Protein AF-0000000067830612 (afdb_homodimer)

Foldseek 3Di:
DDDDPPPDDPPPPPPPPPPPPDPPPPQFKKWFADADQPGWWFFFADPDPPGDGPDTAGNGHIRWGFPPDDDVQWTWTDDDPDTHITRVVGMDTDPPPPPPPPPPPPPPP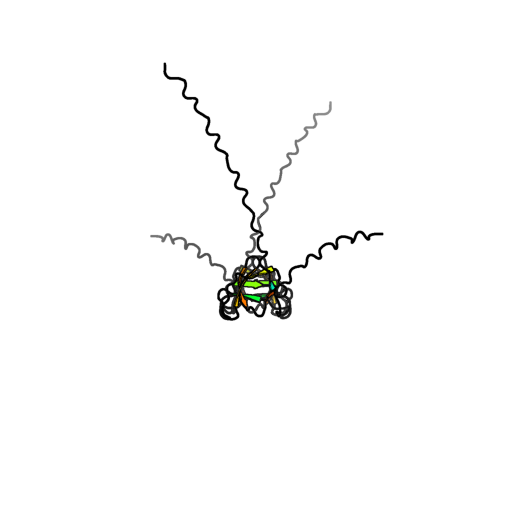D/DDDDPPPDPPPPPPDPPPPPPDPPPPQFKKWFADADQPGWWFFFADPDPPGDGPDTAGNGHIRWGFPPDDDVQWTWTDDDPDTHITRVVGMDTDPPPPPPPPPPPPPPPD

Sequence (220 aa):
MPGPTTTRPLLAASALLVAAAAPSHAQSSMRVVGVASNDVLNVREYPSPGARIVGIIPPDGRGVVPNRERVGNWIFVSHRRVEGWVDRRYVAPEAPAIRRGRSLPDDMTEMPGPTTTRPLLAASALLVAAAAPSHAQSSMRVVGVASNDVLNVREYPSPGARIVGIIPPDGRGVVPNRERVGNWIFVSHRRVEGWVDRRYVAPEAPAIRRGRSLPDDMTE

Solvent-accessible surface area (backbone atoms only — not comparable to full-atom values): 13636 Å² total; per-residue (Å²): 132,87,74,83,80,78,80,74,82,81,77,79,78,80,79,81,81,80,80,77,79,70,78,73,72,73,72,70,29,19,24,39,38,95,46,52,77,47,40,62,44,59,23,13,74,41,79,47,88,72,29,39,57,72,42,73,37,54,28,78,31,64,63,33,33,67,71,82,47,70,50,91,65,19,31,31,33,38,43,91,92,37,71,29,21,28,59,44,87,35,48,43,81,44,74,72,77,69,70,72,64,74,71,66,74,73,79,68,86,119,131,89,73,84,80,78,79,74,80,81,77,78,77,79,79,81,80,79,80,76,79,70,76,73,71,73,72,71,31,19,23,39,39,96,45,52,76,47,40,62,45,58,22,13,74,41,80,47,90,72,30,40,58,72,42,71,38,55,27,78,31,64,63,33,33,68,72,82,46,70,50,90,64,20,31,31,33,38,42,91,92,36,70,30,21,28,60,44,87,34,48,41,80,44,74,72,76,67,70,72,64,73,71,67,75,73,79,65,85,120

Secondary structure (DSSP, 8-state):
-----------------------------EEE-S--TT--EEEESSSSTTSPEEEEE-TT---BEEEEEEETTEEEEEETTEEEEEEGGGEEE-----------------/-----------------------------EEE-S--TT--EEEESSSSTTSPEEEEE-TT---BEEEEEEETTEEEEEETTEEEEEEGGGEEE-----------------

Organism: Methylorubrum extorquens (strain ATCC 14718 / DSM 1338 / JCM 2805 / NCIMB 9133 / AM1) (NCBI:txid272630)

Structure (mmCIF, N/CA/C/O backbone):
data_AF-0000000067830612-model_v1
#
loop_
_entity.id
_entity.type
_entity.pdbx_description
1 polymer 'SH3b domain-containing protein'
#
loop_
_atom_site.group_PDB
_atom_site.id
_atom_site.type_symbol
_atom_site.label_atom_id
_atom_site.label_alt_id
_atom_site.label_comp_id
_atom_site.label_asym_id
_atom_site.label_entity_id
_atom_site.label_seq_id
_atom_site.pdbx_PDB_ins_code
_atom_site.Cartn_x
_atom_site.Cartn_y
_atom_site.Cartn_z
_atom_site.occupancy
_atom_site.B_iso_or_equiv
_atom_site.auth_seq_id
_atom_site.auth_comp_id
_atom_site.auth_asym_id
_atom_site.auth_atom_id
_atom_site.pdbx_PDB_model_num
ATOM 1 N N . MET A 1 1 ? 73.75 -50.438 -19.953 1 44.91 1 MET A N 1
ATOM 2 C CA . MET A 1 1 ? 73.438 -49 -19.891 1 44.91 1 MET A CA 1
ATOM 3 C C . MET A 1 1 ? 72 -48.719 -20.141 1 44.91 1 MET A C 1
ATOM 5 O O . MET A 1 1 ? 71.438 -49.156 -21.172 1 44.91 1 MET A O 1
ATOM 9 N N . PRO A 1 2 ? 71.062 -48.719 -19.047 1 59.16 2 PRO A N 1
ATOM 10 C CA . PRO A 1 2 ? 69.625 -48.594 -19.172 1 59.16 2 PRO A CA 1
ATOM 11 C C . PRO A 1 2 ? 69.188 -47.375 -19.969 1 59.16 2 PRO A C 1
ATOM 13 O O . PRO A 1 2 ? 69.938 -46.375 -19.984 1 59.16 2 PRO A O 1
ATOM 16 N N . GLY A 1 3 ? 68.438 -47.531 -21.141 1 51.78 3 GLY A N 1
ATOM 17 C CA . GLY A 1 3 ? 68 -46.531 -22.078 1 51.78 3 GLY A CA 1
ATOM 18 C C . GLY A 1 3 ? 67.062 -45.5 -21.453 1 51.78 3 GLY A C 1
ATOM 19 O O . GLY A 1 3 ? 66.625 -45.688 -20.328 1 51.78 3 GLY A O 1
ATOM 20 N N . PRO A 1 4 ? 67.125 -44.188 -21.969 1 60.31 4 PRO A N 1
ATOM 21 C CA . PRO A 1 4 ? 66.438 -43.031 -21.391 1 60.31 4 PRO A CA 1
ATOM 22 C C . PRO A 1 4 ? 64.938 -43.156 -21.375 1 60.31 4 PRO A C 1
ATOM 24 O O . PRO A 1 4 ? 64.375 -43.812 -22.25 1 60.31 4 PRO A O 1
ATOM 27 N N . THR A 1 5 ? 64.25 -43.312 -20.141 1 60.78 5 THR A N 1
ATOM 28 C CA . THR A 1 5 ? 62.844 -43.312 -19.938 1 60.78 5 THR A CA 1
ATOM 29 C C . THR A 1 5 ? 62.219 -42 -20.469 1 60.78 5 THR A C 1
ATOM 31 O O . THR A 1 5 ? 62.656 -40.906 -20.109 1 60.78 5 THR A O 1
ATOM 34 N N . THR A 1 6 ? 61.781 -41.969 -21.75 1 60.09 6 THR A N 1
ATOM 35 C CA . THR A 1 6 ? 61.125 -40.781 -22.312 1 60.09 6 THR A CA 1
ATOM 36 C C . THR A 1 6 ? 59.844 -40.438 -21.516 1 60.09 6 THR A C 1
ATOM 38 O O . THR A 1 6 ? 58.969 -41.281 -21.344 1 60.09 6 THR A O 1
ATOM 41 N N . THR A 1 7 ? 59.906 -39.531 -20.562 1 63.47 7 THR A N 1
ATOM 42 C CA . THR A 1 7 ? 58.781 -39 -19.844 1 63.47 7 THR A CA 1
ATOM 43 C C . THR A 1 7 ? 57.781 -38.344 -20.812 1 63.47 7 THR A C 1
ATOM 45 O O . THR A 1 7 ? 58.156 -37.469 -21.578 1 63.47 7 THR A O 1
ATOM 48 N N . ARG A 1 8 ? 56.812 -39.125 -21.344 1 62.59 8 ARG A N 1
ATOM 49 C CA . ARG A 1 8 ? 55.75 -38.5 -22.125 1 62.59 8 ARG A CA 1
ATOM 50 C C . ARG A 1 8 ? 55.062 -37.406 -21.344 1 62.59 8 ARG A C 1
ATOM 52 O O . ARG A 1 8 ? 54.625 -37.625 -20.203 1 62.59 8 ARG A O 1
ATOM 59 N N . PRO A 1 9 ? 55.156 -36.125 -21.75 1 62.53 9 PRO A N 1
ATOM 60 C CA . PRO A 1 9 ? 54.406 -35.062 -21.062 1 62.53 9 PRO A CA 1
ATOM 61 C C . PRO A 1 9 ? 52.906 -35.281 -21.125 1 62.53 9 PRO A C 1
ATOM 63 O O . PRO A 1 9 ? 52.375 -35.75 -22.141 1 62.53 9 PRO A O 1
ATOM 66 N N . LEU A 1 10 ? 52.156 -35.75 -20.047 1 60.69 10 LEU A N 1
ATOM 67 C CA . LEU A 1 10 ? 50.688 -35.844 -19.938 1 60.69 10 LEU A CA 1
ATOM 68 C C . LEU A 1 10 ? 50.062 -34.469 -20.188 1 60.69 10 LEU A C 1
ATOM 70 O O . LEU A 1 10 ? 50.312 -33.531 -19.438 1 60.69 10 LEU A O 1
ATOM 74 N N . LEU A 1 11 ? 49.812 -34.031 -21.438 1 58.59 11 LEU A N 1
ATOM 75 C CA . LEU A 1 11 ? 49.062 -32.844 -21.734 1 58.59 11 LEU A CA 1
ATOM 76 C C . LEU A 1 11 ? 47.656 -32.906 -21.109 1 58.59 11 LEU A C 1
ATOM 78 O O . LEU A 1 11 ? 46.906 -33.812 -21.391 1 58.59 11 LEU A O 1
ATOM 82 N N . ALA A 1 12 ? 47.438 -32.375 -19.922 1 63.25 12 ALA A N 1
ATOM 83 C CA . ALA A 1 12 ? 46.156 -32.25 -19.266 1 63.25 12 ALA A CA 1
ATOM 84 C C . ALA A 1 12 ? 45.188 -31.438 -20.141 1 63.25 12 ALA A C 1
ATOM 86 O O . ALA A 1 12 ? 45.469 -30.297 -20.5 1 63.25 12 ALA A O 1
ATOM 87 N N . ALA A 1 13 ? 44.344 -32.062 -20.969 1 62.19 13 ALA A N 1
ATOM 88 C CA . ALA A 1 13 ? 43.281 -31.422 -21.719 1 62.19 13 ALA A CA 1
ATOM 89 C C . ALA A 1 13 ? 42.312 -30.688 -20.781 1 62.19 13 ALA A C 1
ATOM 91 O O . ALA A 1 13 ? 41.75 -31.297 -19.859 1 62.19 13 ALA A O 1
ATOM 92 N N . SER A 1 14 ? 42.469 -29.438 -20.5 1 63.59 14 SER A N 1
ATOM 93 C CA . SER A 1 14 ? 41.5 -28.609 -19.766 1 63.59 14 SER A CA 1
ATOM 94 C C . SER A 1 14 ? 40.125 -28.625 -20.438 1 63.59 14 SER A C 1
ATOM 96 O O . SER A 1 14 ? 40 -28.203 -21.594 1 63.59 14 SER A O 1
ATOM 98 N N . ALA A 1 15 ? 39.219 -29.547 -20.109 1 61.84 15 ALA A N 1
ATOM 99 C CA . ALA A 1 15 ? 37.844 -29.531 -20.594 1 61.84 15 ALA A CA 1
ATOM 100 C C . ALA A 1 15 ? 37.125 -28.234 -20.203 1 61.84 15 ALA A C 1
ATOM 102 O O . ALA A 1 15 ? 37.062 -27.891 -19.016 1 61.84 15 ALA A O 1
ATOM 103 N N . LEU A 1 16 ? 36.969 -27.141 -21.031 1 62.62 16 LEU A N 1
ATOM 104 C CA . LEU A 1 16 ? 36.156 -25.953 -20.859 1 62.62 16 LEU A CA 1
ATOM 105 C C . LEU A 1 16 ? 34.688 -26.312 -20.656 1 62.62 16 LEU A C 1
ATOM 107 O O . LEU A 1 16 ? 34.062 -26.875 -21.547 1 62.62 16 LEU A O 1
ATOM 111 N N . LEU A 1 17 ? 34.125 -26.594 -19.516 1 62.5 17 LEU A N 1
ATOM 112 C CA . LEU A 1 17 ? 32.719 -26.781 -19.234 1 62.5 17 LEU A CA 1
ATOM 113 C C . LEU A 1 17 ? 31.906 -25.562 -19.656 1 62.5 17 LEU A C 1
ATOM 115 O O . LEU A 1 17 ? 32.031 -24.484 -19.062 1 62.5 17 LEU A O 1
ATOM 119 N N . VAL A 1 18 ? 31.328 -25.406 -20.844 1 60.44 18 VAL A N 1
ATOM 120 C CA . VAL A 1 18 ? 30.359 -24.391 -21.234 1 60.44 18 VAL A CA 1
ATOM 121 C C . VAL A 1 18 ? 29.078 -24.562 -20.422 1 60.44 18 VAL A C 1
ATOM 123 O O . VAL A 1 18 ? 28.406 -25.594 -20.531 1 60.44 18 VAL A O 1
ATOM 126 N N . ALA A 1 19 ? 28.781 -23.781 -19.328 1 60.34 19 ALA A N 1
ATOM 127 C CA . ALA A 1 19 ? 27.531 -23.719 -18.594 1 60.34 19 ALA A CA 1
ATOM 128 C C . ALA A 1 19 ? 26.375 -23.344 -19.516 1 60.34 19 ALA A C 1
ATOM 130 O O . ALA A 1 19 ? 26.344 -22.25 -20.078 1 60.34 19 ALA A O 1
ATOM 131 N N . ALA A 1 20 ? 25.484 -24.203 -19.969 1 61.22 20 ALA A N 1
ATOM 132 C CA . ALA A 1 20 ? 24.219 -23.906 -20.641 1 61.22 20 ALA A CA 1
ATOM 133 C C . ALA A 1 20 ? 23.312 -23.062 -19.75 1 61.22 20 ALA A C 1
ATOM 135 O O . ALA A 1 20 ? 22.984 -23.469 -18.641 1 61.22 20 ALA A O 1
ATOM 136 N N . ALA A 1 21 ? 23.172 -21.812 -19.984 1 59.84 21 ALA A N 1
ATOM 137 C CA . ALA A 1 21 ? 22.125 -20.984 -19.359 1 59.84 21 ALA A CA 1
ATOM 138 C C . ALA A 1 21 ? 20.75 -21.594 -19.625 1 59.84 21 ALA A C 1
ATOM 140 O O . ALA A 1 21 ? 20.328 -21.75 -20.781 1 59.84 21 ALA A O 1
ATOM 141 N N . ALA A 1 22 ? 20.203 -22.391 -18.719 1 60.69 22 ALA A N 1
ATOM 142 C CA . ALA A 1 22 ? 18.812 -22.812 -18.812 1 60.69 22 ALA A CA 1
ATOM 143 C C . ALA A 1 22 ? 17.891 -21.625 -19.094 1 60.69 22 ALA A C 1
ATOM 145 O O . ALA A 1 22 ? 18.109 -20.531 -18.578 1 60.69 22 ALA A O 1
ATOM 146 N N . PRO A 1 23 ? 17.094 -21.688 -20.172 1 58.31 23 PRO A N 1
ATOM 147 C CA . PRO A 1 23 ? 16.141 -20.594 -20.375 1 58.31 23 PRO A CA 1
ATOM 148 C C . PRO A 1 23 ? 15.336 -20.266 -19.109 1 58.31 23 PRO A C 1
ATOM 150 O O . PRO A 1 23 ? 14.852 -21.172 -18.438 1 58.31 23 PRO A O 1
ATOM 153 N N . SER A 1 24 ? 15.602 -19.188 -18.422 1 56.38 24 SER A N 1
ATOM 154 C CA . SER A 1 24 ? 14.695 -18.734 -17.375 1 56.38 24 SER A CA 1
ATOM 155 C C . SER A 1 24 ? 13.234 -18.938 -17.797 1 56.38 24 SER A C 1
ATOM 157 O O . SER A 1 24 ? 12.797 -18.406 -18.812 1 56.38 24 SER A O 1
ATOM 159 N N . HIS A 1 25 ? 12.719 -20.141 -17.656 1 56.62 25 HIS A N 1
ATOM 160 C CA . HIS A 1 25 ? 11.266 -20.188 -17.828 1 56.62 25 HIS A CA 1
ATOM 161 C C . HIS A 1 25 ? 10.609 -18.891 -17.375 1 56.62 25 HIS A C 1
ATOM 163 O O . HIS A 1 25 ? 10.789 -18.469 -16.234 1 56.62 25 HIS A O 1
ATOM 169 N N . ALA A 1 26 ? 10.352 -18.016 -18.266 1 59.66 26 ALA A N 1
ATOM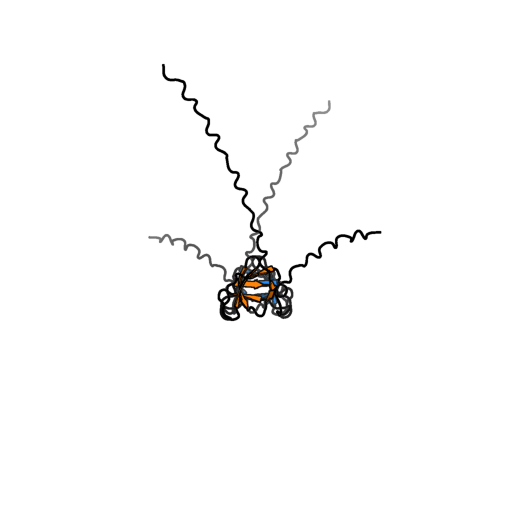 170 C CA . ALA A 1 26 ? 9.578 -16.812 -17.984 1 59.66 26 ALA A CA 1
ATOM 171 C C . ALA A 1 26 ? 8.344 -17.125 -17.156 1 59.66 26 ALA A C 1
ATOM 173 O O . ALA A 1 26 ? 7.438 -17.828 -17.609 1 59.66 26 ALA A O 1
ATOM 174 N N . GLN A 1 27 ? 8.547 -17.391 -15.898 1 68.38 27 GLN A N 1
ATOM 175 C CA . GLN A 1 27 ? 7.383 -17.594 -15.047 1 68.38 27 GLN A CA 1
ATOM 176 C C . GLN A 1 27 ? 6.238 -16.672 -15.445 1 68.38 27 GLN A C 1
ATOM 178 O O . GLN A 1 27 ? 6.453 -15.484 -15.711 1 68.38 27 GLN A O 1
ATOM 183 N N . SER A 1 28 ? 5.176 -17.25 -15.938 1 82.31 28 SER A N 1
ATOM 184 C CA . SER A 1 28 ? 4 -16.547 -16.438 1 82.31 28 SER A CA 1
ATOM 185 C C . SER A 1 28 ? 3.518 -15.508 -15.422 1 82.31 28 SER A C 1
ATOM 187 O O . SER A 1 28 ? 3.176 -15.852 -14.289 1 82.31 28 SER A O 1
ATOM 189 N N . SER A 1 29 ? 3.701 -14.312 -15.641 1 93.25 29 SER A N 1
ATOM 190 C CA . SER A 1 29 ? 3.248 -13.219 -14.789 1 93.25 29 SER A CA 1
ATOM 191 C C . SER A 1 29 ? 1.73 -13.07 -14.844 1 93.25 29 SER A C 1
ATOM 193 O O . SER A 1 29 ? 1.076 -13.633 -15.719 1 93.25 29 SER A O 1
ATOM 195 N N . MET A 1 30 ? 1.192 -12.602 -13.742 1 96.81 30 MET A N 1
ATOM 196 C CA . MET A 1 30 ? -0.242 -12.359 -13.617 1 96.81 30 MET A CA 1
ATOM 197 C C . MET A 1 30 ? -0.538 -10.859 -13.555 1 96.81 30 MET A C 1
ATOM 199 O O . MET A 1 30 ? 0.377 -10.047 -13.414 1 96.81 30 MET A O 1
ATOM 203 N N . ARG A 1 31 ? -1.819 -10.547 -13.789 1 97.94 31 ARG A N 1
ATOM 204 C CA . ARG A 1 31 ? -2.301 -9.18 -13.617 1 97.94 31 ARG A CA 1
ATOM 205 C C . ARG A 1 31 ? -3.471 -9.133 -12.641 1 97.94 31 ARG A C 1
ATOM 207 O O . ARG A 1 31 ? -4.168 -10.125 -12.453 1 97.94 31 ARG A O 1
ATOM 214 N N . VAL A 1 32 ? -3.58 -7.992 -12.047 1 98.69 32 VAL A N 1
ATOM 215 C CA . VAL A 1 32 ? -4.719 -7.781 -11.156 1 98.69 32 VAL A CA 1
ATOM 216 C C . VAL A 1 32 ? -5.988 -7.594 -11.977 1 98.69 32 VAL A C 1
ATOM 218 O O . VAL A 1 32 ? -5.984 -6.891 -12.992 1 98.69 32 VAL A O 1
ATOM 221 N N . VAL A 1 33 ? -7.074 -8.164 -11.531 1 98.62 33 VAL A N 1
ATOM 222 C CA . VAL A 1 33 ? -8.375 -8.047 -12.18 1 98.62 33 VAL A CA 1
ATOM 223 C C . VAL A 1 33 ? -9.469 -7.934 -11.117 1 98.62 33 VAL A C 1
ATOM 225 O O . VAL A 1 33 ? -9.281 -8.352 -9.977 1 98.62 33 VAL A O 1
ATOM 228 N N . GLY A 1 34 ? -10.609 -7.277 -11.508 1 98.62 34 GLY A N 1
ATOM 229 C CA . GLY A 1 34 ? -11.789 -7.289 -10.656 1 98.62 34 GLY A CA 1
ATOM 230 C C . GLY A 1 34 ? -11.664 -6.375 -9.445 1 98.62 34 GLY A C 1
ATOM 231 O O . GLY A 1 34 ? -12.414 -6.512 -8.477 1 98.62 34 GLY A O 1
ATOM 232 N N . VAL A 1 35 ? -10.695 -5.57 -9.359 1 98.75 35 VAL A N 1
ATOM 233 C CA . VAL A 1 35 ? -10.516 -4.586 -8.297 1 98.75 35 VAL A CA 1
ATOM 234 C C . VAL A 1 35 ? -10.945 -3.205 -8.789 1 98.75 35 VAL A C 1
ATOM 236 O O . VAL A 1 35 ? -10.555 -2.785 -9.883 1 98.75 35 VAL A O 1
ATOM 239 N N . ALA A 1 36 ? -11.727 -2.521 -8 1 98.44 36 ALA A N 1
ATOM 240 C CA . ALA A 1 36 ? -12.234 -1.207 -8.391 1 98.44 36 ALA A CA 1
ATOM 241 C C . ALA A 1 36 ? -11.094 -0.197 -8.516 1 98.44 36 ALA A C 1
ATOM 243 O O . ALA A 1 36 ? -10.055 -0.341 -7.867 1 98.44 36 ALA A O 1
ATOM 244 N N . SER A 1 37 ? -11.328 0.853 -9.289 1 97.69 37 SER A N 1
ATOM 245 C CA . SER A 1 37 ? -10.305 1.85 -9.57 1 97.69 37 SER A CA 1
ATOM 246 C C . SER A 1 37 ? -9.906 2.607 -8.312 1 97.69 37 SER A C 1
ATOM 248 O O . SER A 1 37 ? -8.812 3.172 -8.234 1 97.69 37 SER A O 1
ATOM 250 N N . ASN A 1 38 ? -10.789 2.65 -7.348 1 98 38 ASN A N 1
ATOM 251 C CA . ASN A 1 38 ? -10.5 3.344 -6.098 1 98 38 ASN A CA 1
ATOM 252 C C . ASN A 1 38 ? -10.188 2.359 -4.973 1 98 38 ASN A C 1
ATOM 254 O O . ASN A 1 38 ? -10.398 2.666 -3.797 1 98 38 ASN A O 1
ATOM 258 N N . ASP A 1 39 ? -9.719 1.217 -5.387 1 98.38 39 ASP A N 1
ATOM 259 C CA . ASP A 1 39 ? -9.32 0.178 -4.438 1 98.38 39 ASP A CA 1
ATOM 260 C C . ASP A 1 39 ? -7.953 -0.398 -4.797 1 98.38 39 ASP A C 1
ATOM 262 O O . ASP A 1 39 ? -7.273 0.107 -5.695 1 98.38 39 ASP A O 1
ATOM 266 N N . VAL A 1 40 ? -7.473 -1.312 -3.971 1 98.75 40 VAL A N 1
ATOM 267 C CA . VAL A 1 40 ? -6.191 -1.985 -4.18 1 98.75 40 VAL A CA 1
ATOM 268 C C . VAL A 1 40 ? -6.324 -3.467 -3.832 1 98.75 40 VAL A C 1
ATOM 270 O O . VAL A 1 40 ? -7.25 -3.863 -3.121 1 98.75 40 VAL A O 1
ATOM 273 N N . LEU A 1 41 ? -5.465 -4.246 -4.383 1 98.88 41 LEU A N 1
ATOM 274 C CA . LEU A 1 41 ? -5.34 -5.633 -3.953 1 98.88 41 LEU A CA 1
ATOM 275 C C . LEU A 1 41 ? -4.375 -5.754 -2.777 1 98.88 41 LEU A C 1
ATOM 277 O O . LEU A 1 41 ? -3.201 -5.398 -2.891 1 98.88 41 LEU A O 1
ATOM 281 N N . ASN A 1 42 ? -4.91 -6.211 -1.649 1 98.81 42 ASN A N 1
ATOM 282 C CA . ASN A 1 42 ? -4.098 -6.363 -0.447 1 98.81 42 ASN A CA 1
ATOM 283 C C . ASN A 1 42 ? -3.182 -7.582 -0.54 1 98.81 42 ASN A C 1
ATOM 285 O O . ASN A 1 42 ? -3.611 -8.656 -0.963 1 98.81 42 ASN A O 1
ATOM 289 N N . VAL A 1 43 ? -1.938 -7.363 -0.217 1 98.81 43 VAL A N 1
ATOM 290 C CA . VAL A 1 43 ? -0.987 -8.445 0.008 1 98.81 43 VAL A CA 1
ATOM 291 C C . VAL A 1 43 ? -0.867 -8.727 1.504 1 98.81 43 VAL A C 1
ATOM 293 O O . VAL A 1 43 ? -0.563 -7.824 2.287 1 98.81 43 VAL A O 1
ATOM 296 N N . ARG A 1 44 ? -1.122 -10.016 1.888 1 98.81 44 ARG A N 1
ATOM 297 C CA . ARG A 1 44 ? -1.237 -10.328 3.311 1 98.81 44 ARG A CA 1
ATOM 298 C C . ARG A 1 44 ? -0.118 -11.258 3.762 1 98.81 44 ARG A C 1
ATOM 300 O O . ARG A 1 44 ? 0.425 -12.016 2.957 1 98.81 44 ARG A O 1
ATOM 307 N N . GLU A 1 45 ? 0.111 -11.148 5.012 1 98.69 45 GLU A N 1
ATOM 308 C CA . GLU A 1 45 ? 1.181 -11.922 5.633 1 98.69 45 GLU A CA 1
ATOM 309 C C . GLU A 1 45 ? 0.852 -13.414 5.637 1 98.69 45 GLU A C 1
ATOM 311 O O . GLU A 1 45 ? 1.744 -14.25 5.492 1 98.69 45 GLU A O 1
ATOM 316 N N . TYR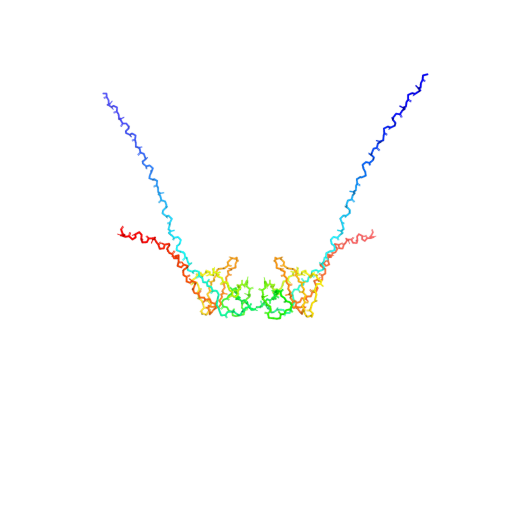 A 1 46 ? -0.42 -13.781 5.844 1 98.62 46 TYR A N 1
ATOM 317 C CA . TYR A 1 46 ? -0.948 -15.141 5.875 1 98.62 46 TYR A CA 1
ATOM 318 C C . TYR A 1 46 ? -2.188 -15.266 4.996 1 98.62 46 TYR A C 1
ATOM 320 O O . TYR A 1 46 ? -2.836 -14.266 4.684 1 98.62 46 TYR A O 1
ATOM 328 N N . PRO A 1 47 ? -2.459 -16.453 4.578 1 98.56 47 PRO A N 1
ATOM 329 C CA . PRO A 1 47 ? -3.627 -16.672 3.721 1 98.56 47 PRO A CA 1
ATOM 330 C C . PRO A 1 47 ? -4.945 -16.578 4.488 1 98.56 47 PRO A C 1
ATOM 332 O O . PRO A 1 47 ? -5.645 -17.594 4.629 1 98.56 47 PRO A O 1
ATOM 335 N N . SER A 1 48 ? -5.262 -15.375 5.012 1 98.5 48 SER A N 1
ATOM 336 C CA . SER A 1 48 ? -6.461 -15.117 5.801 1 98.5 48 SER A CA 1
ATOM 337 C C . SER A 1 48 ? -6.914 -13.664 5.656 1 98.5 48 SER A C 1
ATOM 339 O O . SER A 1 48 ? -6.086 -12.75 5.617 1 98.5 48 SER A O 1
ATOM 341 N N . PRO A 1 49 ? -8.273 -13.484 5.676 1 97.56 49 PRO A N 1
ATOM 342 C CA . PRO A 1 49 ? -8.758 -12.109 5.574 1 97.56 49 PRO A CA 1
ATOM 343 C C . PRO A 1 49 ? -8.391 -11.258 6.789 1 97.56 49 PRO A C 1
ATOM 345 O O . PRO A 1 49 ? -8.398 -10.031 6.715 1 97.56 49 PRO A O 1
ATOM 348 N N . GLY A 1 50 ? -8.039 -11.844 7.836 1 98 50 GLY A N 1
ATOM 349 C CA . GLY A 1 50 ? -7.707 -11.148 9.07 1 98 50 GLY A CA 1
ATOM 350 C C . GLY A 1 50 ? -6.219 -10.898 9.227 1 98 50 GLY A C 1
ATOM 351 O O . GLY A 1 50 ? -5.797 -10.227 10.172 1 98 50 GLY A O 1
ATOM 352 N N . ALA A 1 51 ? -5.395 -11.406 8.344 1 98.69 51 ALA A N 1
ATOM 353 C CA . ALA A 1 51 ? -3.947 -11.242 8.422 1 98.69 51 ALA A CA 1
ATOM 354 C C . ALA A 1 51 ? -3.541 -9.797 8.148 1 98.69 51 ALA A C 1
ATOM 356 O O . ALA A 1 51 ? -4.254 -9.07 7.461 1 98.69 51 ALA A O 1
ATOM 357 N N . ARG A 1 52 ? -2.418 -9.414 8.656 1 98.31 52 ARG A N 1
ATOM 358 C CA . ARG A 1 52 ? -1.858 -8.086 8.422 1 98.31 52 ARG A CA 1
ATOM 359 C C . ARG A 1 52 ? -1.582 -7.859 6.938 1 98.31 52 ARG A C 1
ATOM 361 O O . ARG A 1 52 ? -1.076 -8.75 6.254 1 98.31 52 ARG A O 1
ATOM 368 N N . ILE A 1 53 ? -1.897 -6.707 6.508 1 98.62 53 ILE A N 1
ATOM 369 C CA . ILE A 1 53 ? -1.55 -6.293 5.152 1 98.62 53 ILE A CA 1
ATOM 370 C C . ILE A 1 53 ? -0.086 -5.863 5.105 1 98.62 53 ILE A C 1
ATOM 372 O O . ILE A 1 53 ? 0.326 -4.953 5.828 1 98.62 53 ILE A O 1
ATOM 376 N N . VAL A 1 54 ? 0.674 -6.504 4.25 1 97.81 54 VAL A N 1
ATOM 377 C CA . VAL A 1 54 ? 2.109 -6.238 4.211 1 97.81 54 VAL A CA 1
ATOM 378 C C . VAL A 1 54 ? 2.451 -5.441 2.953 1 97.81 54 VAL A C 1
ATOM 380 O O . VAL A 1 54 ? 3.6 -5.035 2.764 1 97.81 54 VAL A O 1
ATOM 383 N N . GLY A 1 55 ? 1.505 -5.125 2.082 1 97.44 55 GLY A N 1
ATOM 384 C CA . GLY A 1 55 ? 1.649 -4.359 0.852 1 97.44 55 GLY A CA 1
ATOM 385 C C . GLY A 1 55 ? 0.368 -4.285 0.043 1 97.44 55 GLY A C 1
ATOM 386 O O . GLY A 1 55 ? -0.656 -4.844 0.438 1 97.44 55 GLY A O 1
ATOM 387 N N . ILE A 1 56 ? 0.458 -3.543 -1.008 1 98.5 56 ILE A N 1
ATOM 388 C CA . ILE A 1 56 ? -0.69 -3.434 -1.901 1 98.5 56 ILE A CA 1
ATOM 389 C C . ILE A 1 56 ? -0.223 -3.518 -3.354 1 98.5 56 ILE A C 1
ATOM 391 O O . ILE A 1 56 ? 0.945 -3.26 -3.652 1 98.5 56 ILE A O 1
ATOM 395 N N . ILE A 1 57 ? -1.136 -3.941 -4.18 1 98.62 57 ILE A N 1
ATOM 396 C CA . ILE A 1 57 ? -0.977 -3.877 -5.629 1 98.62 57 ILE A CA 1
ATOM 397 C C . ILE A 1 57 ? -2.098 -3.035 -6.234 1 98.62 57 ILE A C 1
ATOM 399 O O . ILE A 1 57 ? -3.271 -3.219 -5.898 1 98.62 57 ILE A O 1
ATOM 403 N N . PRO A 1 58 ? -1.72 -2.096 -7.062 1 98.25 58 PRO A N 1
ATOM 404 C CA . PRO A 1 58 ? -2.764 -1.277 -7.684 1 98.25 58 PRO A CA 1
ATOM 405 C C . PRO A 1 58 ? -3.773 -2.109 -8.469 1 98.25 58 PRO A C 1
ATOM 407 O O . PRO A 1 58 ? -3.467 -3.229 -8.891 1 98.25 58 PRO A O 1
ATOM 410 N N . PRO A 1 59 ? -4.992 -1.557 -8.648 1 98.62 59 PRO A N 1
ATOM 411 C CA . PRO A 1 59 ? -6.051 -2.328 -9.305 1 98.62 59 PRO A CA 1
ATOM 412 C C . PRO A 1 59 ? -5.707 -2.711 -10.742 1 98.62 59 PRO A C 1
ATOM 414 O O . PRO A 1 59 ? -6.297 -3.643 -11.297 1 98.62 59 PRO A O 1
ATOM 417 N N . ASP A 1 60 ? -4.75 -2.039 -11.352 1 97.44 60 ASP A N 1
ATOM 418 C CA . ASP A 1 60 ? -4.32 -2.332 -12.719 1 97.44 60 ASP A CA 1
ATOM 419 C C . ASP A 1 60 ? -2.914 -2.924 -12.742 1 97.44 60 ASP A C 1
ATOM 421 O O . ASP A 1 60 ? -2.219 -2.85 -13.758 1 97.44 60 ASP A O 1
ATOM 425 N N . GLY A 1 61 ? -2.576 -3.434 -11.656 1 97.62 61 GLY A N 1
ATOM 426 C CA . GLY A 1 61 ? -1.229 -3.961 -11.516 1 97.62 61 GLY A CA 1
ATOM 427 C C . GLY A 1 61 ? -0.936 -5.117 -12.445 1 97.62 61 GLY A C 1
ATOM 428 O O . GLY A 1 61 ? -1.806 -5.953 -12.703 1 97.62 61 GLY A O 1
ATOM 429 N N . ARG A 1 62 ? 0.272 -5.164 -12.945 1 96.88 62 ARG A N 1
ATOM 430 C CA . ARG A 1 62 ? 0.793 -6.23 -13.797 1 96.88 62 ARG A CA 1
ATOM 431 C C . ARG A 1 62 ? 2.098 -6.789 -13.242 1 96.88 62 ARG A C 1
ATOM 433 O O . ARG A 1 62 ? 2.623 -6.277 -12.25 1 96.88 62 ARG A O 1
ATOM 440 N N . GLY A 1 63 ? 2.541 -7.867 -13.797 1 95.94 63 GLY A N 1
ATOM 441 C CA . GLY A 1 63 ? 3.814 -8.43 -13.383 1 95.94 63 GLY A CA 1
ATOM 442 C C . GLY A 1 63 ? 3.752 -9.109 -12.023 1 95.94 63 GLY A C 1
ATOM 443 O O . GLY A 1 63 ? 4.758 -9.188 -11.32 1 95.94 63 GLY A O 1
ATOM 444 N N . VAL A 1 64 ? 2.574 -9.516 -11.656 1 97.5 64 VAL A N 1
ATOM 445 C CA . VAL A 1 64 ? 2.412 -10.289 -10.43 1 97.5 64 VAL A CA 1
ATOM 446 C C . VAL A 1 64 ? 2.902 -11.719 -10.648 1 97.5 64 VAL A C 1
ATOM 448 O O . VAL A 1 64 ? 2.373 -12.438 -11.492 1 97.5 64 VAL A O 1
ATO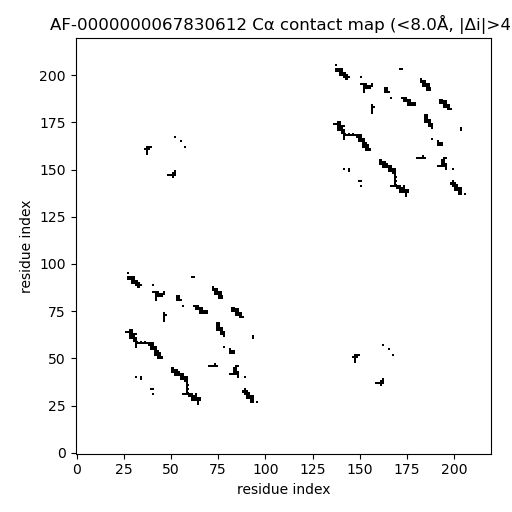M 451 N N . VAL A 1 65 ? 3.955 -12.125 -9.859 1 96.38 65 VAL A N 1
ATOM 452 C CA . VAL A 1 65 ? 4.582 -13.422 -10.086 1 96.38 65 VAL A CA 1
ATOM 453 C C . VAL A 1 65 ? 4.148 -14.406 -9 1 96.38 65 VAL A C 1
ATOM 455 O O . VAL A 1 65 ? 4.484 -14.234 -7.824 1 96.38 65 VAL A O 1
ATOM 458 N N . PRO A 1 66 ? 3.43 -15.461 -9.352 1 96 66 PRO A N 1
ATOM 459 C CA . PRO A 1 66 ? 3.059 -16.469 -8.359 1 96 66 PRO A CA 1
ATOM 460 C C . PRO A 1 66 ? 4.223 -17.375 -7.973 1 96 66 PRO A C 1
ATOM 462 O O . PRO A 1 66 ? 5.043 -17.734 -8.828 1 96 66 PRO A O 1
ATOM 465 N N . ASN A 1 67 ? 4.414 -17.625 -6.625 1 92.25 67 ASN A N 1
ATOM 466 C CA . ASN A 1 67 ? 5.422 -18.562 -6.16 1 92.25 67 ASN A CA 1
ATOM 467 C C . ASN A 1 67 ? 4.867 -19.984 -6.07 1 92.25 67 ASN A C 1
ATOM 469 O O . ASN A 1 67 ? 5.477 -20.859 -5.449 1 92.25 67 ASN A O 1
ATOM 473 N N . ARG A 1 68 ? 3.77 -20.375 -6.566 1 84.88 68 ARG A N 1
ATOM 474 C CA . ARG A 1 68 ? 3.135 -21.688 -6.727 1 84.88 68 ARG A CA 1
ATOM 475 C C . ARG A 1 68 ? 2.518 -22.156 -5.414 1 84.88 68 ARG A C 1
ATOM 477 O O . ARG A 1 68 ? 1.915 -23.234 -5.355 1 84.88 68 ARG A O 1
ATOM 484 N N . GLU A 1 69 ? 2.689 -21.438 -4.332 1 93.94 69 GLU A N 1
ATOM 485 C CA . GLU A 1 69 ? 2.023 -21.781 -3.076 1 93.94 69 GLU A CA 1
ATOM 486 C C . GLU A 1 69 ? 0.572 -21.312 -3.078 1 93.94 69 GLU A C 1
ATOM 488 O O . GLU A 1 69 ? 0.291 -20.141 -3.369 1 93.94 69 GLU A O 1
ATOM 493 N N . ARG A 1 70 ? -0.338 -22.266 -2.742 1 96.25 70 ARG A N 1
ATOM 494 C CA . ARG A 1 70 ? -1.766 -21.969 -2.674 1 96.25 70 ARG A CA 1
ATOM 495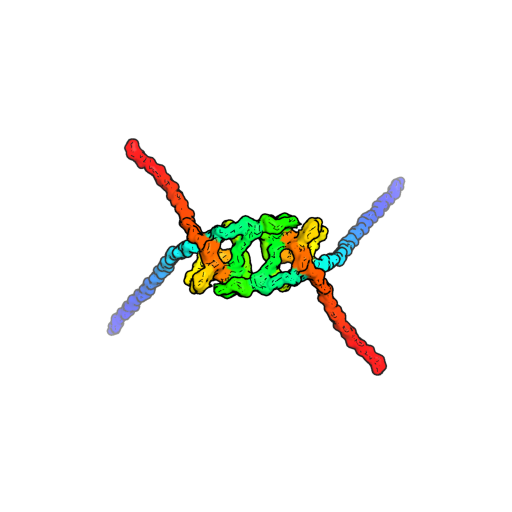 C C . ARG A 1 70 ? -2.383 -22.531 -1.399 1 96.25 70 ARG A C 1
ATOM 497 O O . ARG A 1 70 ? -2.029 -23.641 -0.967 1 96.25 70 ARG A O 1
ATOM 504 N N . VAL A 1 71 ? -3.164 -21.812 -0.843 1 97.88 71 VAL A N 1
ATOM 505 C CA . VAL A 1 71 ? -3.951 -22.219 0.32 1 97.88 71 VAL A CA 1
ATOM 506 C C . VAL A 1 71 ? -5.383 -21.703 0.173 1 97.88 71 VAL A C 1
ATOM 508 O O . VAL A 1 71 ? -5.633 -20.5 0.292 1 97.88 71 VAL A O 1
ATOM 511 N N . GLY A 1 72 ? -6.316 -22.625 -0.133 1 97.5 72 GLY A N 1
ATOM 512 C CA . GLY A 1 72 ? -7.672 -22.156 -0.366 1 97.5 72 GLY A CA 1
ATOM 513 C C . GLY A 1 72 ? -7.762 -21.141 -1.486 1 97.5 72 GLY A C 1
ATOM 514 O O . GLY A 1 72 ? -7.285 -21.391 -2.596 1 97.5 72 GLY A O 1
ATOM 515 N N . ASN A 1 73 ? -8.32 -20 -1.189 1 97.81 73 ASN A N 1
ATOM 516 C CA . ASN A 1 73 ? -8.484 -18.953 -2.186 1 97.81 73 ASN A CA 1
ATOM 517 C C . ASN A 1 73 ? -7.285 -18.016 -2.215 1 97.81 73 ASN A C 1
ATOM 519 O O . ASN A 1 73 ? -7.363 -16.922 -2.779 1 97.81 73 ASN A O 1
ATOM 523 N N . TRP A 1 74 ? -6.281 -18.453 -1.684 1 98.75 74 TRP A N 1
ATOM 524 C CA . TRP A 1 74 ? -5.113 -17.578 -1.579 1 98.75 74 TRP A CA 1
ATOM 525 C C . TRP A 1 74 ? -3.947 -18.125 -2.393 1 98.75 74 TRP A C 1
ATOM 527 O O . TRP A 1 74 ? -3.719 -19.344 -2.42 1 98.75 74 TRP A O 1
ATOM 537 N N . ILE A 1 75 ? -3.148 -17.234 -2.979 1 98.44 75 ILE A N 1
ATOM 538 C CA . ILE A 1 75 ? -1.932 -17.594 -3.701 1 98.44 75 ILE A CA 1
ATOM 539 C C . ILE A 1 75 ? -0.793 -16.672 -3.283 1 98.44 75 ILE A C 1
ATOM 541 O O . ILE A 1 75 ? -1 -15.461 -3.098 1 98.44 75 ILE A O 1
ATOM 545 N N . PHE A 1 76 ? 0.345 -17.266 -3.039 1 98.69 76 PHE A N 1
ATOM 546 C CA . PHE A 1 76 ? 1.522 -16.484 -2.674 1 98.69 76 PHE A CA 1
ATOM 547 C C . PHE A 1 76 ? 2.168 -15.859 -3.908 1 98.69 76 PHE A C 1
ATOM 549 O O . PHE A 1 76 ? 2.383 -16.547 -4.91 1 98.69 76 PHE A O 1
ATOM 556 N N . VAL A 1 77 ? 2.412 -14.508 -3.848 1 98.5 77 VAL A N 1
ATOM 557 C CA . VAL A 1 77 ? 2.902 -13.82 -5.039 1 98.5 77 VAL A CA 1
ATOM 558 C C . VAL A 1 77 ? 4.07 -12.914 -4.664 1 98.5 77 VAL A C 1
ATOM 560 O O . VAL A 1 77 ? 4.293 -12.625 -3.484 1 98.5 77 VAL A O 1
ATOM 563 N N . SER A 1 78 ? 4.828 -12.539 -5.633 1 98 78 SER A N 1
ATOM 564 C CA . SER A 1 78 ? 5.801 -11.445 -5.598 1 98 78 SER A CA 1
ATOM 565 C C . SER A 1 78 ? 5.441 -10.359 -6.602 1 98 78 SER A C 1
ATOM 567 O O . SER A 1 78 ? 5.027 -10.648 -7.727 1 98 78 SER A O 1
ATOM 569 N N . HIS A 1 79 ? 5.469 -9.133 -6.172 1 97.81 79 HIS A N 1
ATOM 570 C CA . HIS A 1 79 ? 5.238 -7.949 -6.992 1 97.81 79 HIS A CA 1
ATOM 571 C C . HIS A 1 79 ? 6.133 -6.793 -6.562 1 97.81 79 HIS A C 1
ATOM 573 O O . HIS A 1 79 ? 5.965 -6.242 -5.473 1 97.81 79 HIS A O 1
ATOM 579 N N . ARG A 1 80 ? 6.984 -6.453 -7.395 1 95.19 80 ARG A N 1
ATOM 580 C CA . ARG A 1 80 ? 7.977 -5.445 -7.023 1 95.19 80 ARG A CA 1
ATOM 581 C C . ARG A 1 80 ? 8.648 -5.797 -5.703 1 95.19 80 ARG A C 1
ATOM 583 O O . ARG A 1 80 ? 9.281 -6.852 -5.586 1 95.19 80 ARG A O 1
ATOM 590 N N . ARG A 1 81 ? 8.523 -5.086 -4.723 1 93.81 81 ARG A N 1
ATOM 591 C CA . ARG A 1 81 ? 9.242 -5.328 -3.48 1 93.81 81 ARG A CA 1
ATOM 592 C C . ARG A 1 81 ? 8.336 -5.965 -2.434 1 93.81 81 ARG A C 1
ATOM 594 O O . ARG A 1 81 ? 8.711 -6.078 -1.265 1 93.81 81 ARG A O 1
ATOM 601 N N . VAL A 1 82 ? 7.23 -6.328 -2.861 1 96.81 82 VAL A N 1
ATOM 602 C CA . VAL A 1 82 ? 6.273 -6.891 -1.913 1 96.81 82 VAL A CA 1
ATOM 603 C C . VAL A 1 82 ? 6.066 -8.375 -2.207 1 96.81 82 VAL A C 1
ATOM 605 O O . VAL A 1 82 ? 5.953 -8.773 -3.369 1 96.81 82 VAL A O 1
ATOM 608 N N . GLU A 1 83 ? 6.047 -9.156 -1.187 1 98.19 83 GLU A N 1
ATOM 609 C CA . GLU A 1 83 ? 5.742 -10.586 -1.269 1 98.19 83 GLU A CA 1
ATOM 610 C C . GLU A 1 83 ? 4.715 -10.992 -0.218 1 98.19 83 GLU A C 1
ATOM 612 O O . GLU A 1 83 ? 4.766 -10.523 0.922 1 98.19 83 GLU A O 1
ATOM 617 N N . GLY A 1 84 ? 3.807 -11.773 -0.629 1 98.81 84 GLY A N 1
ATOM 618 C CA . GLY A 1 84 ? 2.785 -12.234 0.296 1 98.81 84 GLY A CA 1
ATOM 619 C C . GLY A 1 84 ? 1.604 -12.891 -0.398 1 98.81 84 GLY A C 1
ATOM 620 O O . GLY A 1 84 ? 1.727 -13.359 -1.532 1 98.81 84 GLY A O 1
ATOM 621 N N . TRP A 1 85 ? 0.536 -13.047 0.333 1 98.88 85 TRP A N 1
ATOM 622 C CA . TRP A 1 85 ? -0.649 -13.781 -0.102 1 98.88 85 TRP A CA 1
ATOM 623 C C . TRP A 1 85 ? -1.698 -12.836 -0.67 1 98.88 85 TRP A C 1
ATOM 625 O O . TRP A 1 85 ? -2.006 -11.805 -0.065 1 98.88 85 TRP A O 1
ATOM 635 N N . VAL A 1 86 ? -2.215 -13.141 -1.763 1 98.94 86 VAL A N 1
ATOM 636 C CA . VAL A 1 86 ? -3.334 -12.391 -2.324 1 98.94 86 VAL A CA 1
ATOM 637 C C . VAL A 1 86 ? -4.512 -13.328 -2.572 1 98.94 86 VAL A C 1
ATOM 639 O O . VAL A 1 86 ? -4.332 -14.539 -2.729 1 98.94 86 VAL A O 1
ATOM 642 N N . ASP A 1 87 ? -5.73 -12.758 -2.494 1 98.62 87 ASP A N 1
ATOM 643 C CA . ASP A 1 87 ? -6.91 -13.508 -2.91 1 98.62 87 ASP A CA 1
ATOM 644 C C . ASP A 1 87 ? -6.859 -13.836 -4.402 1 98.62 87 ASP A C 1
ATOM 646 O O . ASP A 1 87 ? -6.797 -12.93 -5.238 1 98.62 87 ASP A O 1
ATOM 650 N N . ARG A 1 88 ? -6.871 -15.031 -4.723 1 97.75 88 ARG A N 1
ATOM 651 C CA . ARG A 1 88 ? -6.613 -15.469 -6.09 1 97.75 88 ARG A CA 1
ATOM 652 C C . ARG A 1 88 ? -7.746 -15.047 -7.023 1 97.75 88 ARG A C 1
ATOM 654 O O . ARG A 1 88 ? -7.598 -15.086 -8.242 1 97.75 88 ARG A O 1
ATOM 661 N N . ARG A 1 89 ? -8.875 -14.664 -6.551 1 98.06 89 ARG A N 1
ATOM 662 C CA . ARG A 1 89 ? -9.992 -14.195 -7.367 1 98.06 89 ARG A CA 1
ATOM 663 C C . ARG A 1 89 ? -9.633 -12.906 -8.102 1 98.06 89 ARG A C 1
ATOM 665 O O . ARG A 1 89 ? -10.289 -12.539 -9.07 1 98.06 89 ARG A O 1
ATOM 672 N N . TYR A 1 90 ? -8.578 -12.273 -7.621 1 98.75 90 TYR A N 1
ATOM 673 C CA . TYR A 1 90 ? -8.305 -10.93 -8.125 1 98.75 90 TYR A CA 1
ATOM 674 C C . TYR A 1 90 ? -7.043 -10.922 -8.977 1 98.75 90 TYR A C 1
ATOM 676 O O . TYR A 1 90 ? -6.473 -9.859 -9.242 1 98.75 90 TYR A O 1
ATOM 684 N N . VAL A 1 91 ? -6.594 -12.062 -9.344 1 98.31 91 VAL A N 1
ATOM 685 C CA . VAL A 1 91 ? -5.469 -12.133 -10.273 1 98.31 91 VAL A CA 1
ATOM 686 C C . VAL A 1 91 ? -5.789 -13.117 -11.391 1 98.31 91 VAL A C 1
ATOM 688 O O . VAL A 1 91 ? -6.516 -14.094 -11.18 1 98.31 91 VAL A O 1
ATOM 691 N N . ALA A 1 92 ? -5.27 -12.844 -12.555 1 97.06 92 ALA A N 1
ATOM 692 C CA . ALA A 1 92 ? -5.43 -13.695 -13.734 1 97.06 92 ALA A CA 1
ATOM 693 C C . ALA A 1 92 ? -4.148 -13.742 -14.555 1 97.06 92 ALA A C 1
ATOM 695 O O . ALA A 1 92 ? -3.357 -12.789 -14.539 1 97.06 92 ALA A O 1
ATOM 696 N N . PRO A 1 93 ? -3.924 -14.883 -15.234 1 94.06 93 PRO A N 1
ATOM 697 C CA . PRO A 1 93 ? -2.732 -14.969 -16.078 1 94.06 93 PRO A CA 1
ATOM 698 C C . PRO A 1 93 ? -2.648 -13.828 -17.094 1 94.06 93 PRO A C 1
ATOM 700 O O . PRO A 1 93 ? -3.672 -13.398 -17.641 1 94.06 93 PRO A O 1
ATOM 703 N N . GLU A 1 94 ? -1.425 -13.273 -17.062 1 90.19 94 GLU A N 1
ATOM 704 C CA . GLU A 1 94 ? -1.158 -12.281 -18.094 1 90.19 94 GLU A CA 1
ATOM 705 C C . GLU A 1 94 ? -0.802 -12.938 -19.422 1 90.19 94 GLU A C 1
ATOM 707 O O . GLU A 1 94 ? 0.043 -13.836 -19.469 1 90.19 94 GLU A O 1
ATOM 712 N N . ALA A 1 95 ? -1.657 -12.852 -20.438 1 77.06 95 ALA A N 1
ATOM 713 C CA . ALA A 1 95 ? -1.363 -13.445 -21.734 1 77.06 95 ALA A CA 1
ATOM 714 C C . ALA A 1 95 ? 0.034 -13.062 -22.203 1 77.06 95 ALA A C 1
ATOM 716 O O . ALA A 1 95 ? 0.476 -11.93 -22 1 77.06 95 ALA A O 1
ATOM 717 N N . PRO A 1 96 ? 0.779 -14.07 -22.609 1 71.31 96 PRO A N 1
ATOM 718 C CA . PRO A 1 96 ? 2.113 -13.75 -23.109 1 71.31 96 PRO A CA 1
ATOM 719 C C . PRO A 1 96 ? 2.082 -12.703 -24.219 1 71.31 96 PRO A C 1
ATOM 721 O O . PRO A 1 96 ? 1.141 -12.672 -25.016 1 71.31 96 PRO A O 1
ATOM 724 N N . ALA A 1 97 ? 2.746 -11.539 -23.938 1 60.59 97 ALA A N 1
ATOM 725 C CA . ALA A 1 97 ? 2.85 -10.57 -25.016 1 60.59 97 ALA A CA 1
ATOM 726 C C . ALA A 1 97 ? 3.184 -11.25 -26.344 1 60.59 97 ALA A C 1
ATOM 728 O O . ALA A 1 97 ? 4.176 -11.977 -26.438 1 60.59 97 ALA A O 1
ATOM 729 N N . ILE A 1 98 ? 2.188 -11.781 -26.938 1 58.34 98 ILE A N 1
ATOM 730 C CA . ILE A 1 98 ? 2.512 -12.352 -28.234 1 58.34 98 ILE A CA 1
ATOM 731 C C . ILE A 1 98 ? 3.473 -11.43 -28.984 1 58.34 98 ILE A C 1
ATOM 733 O O . ILE A 1 98 ? 3.148 -10.266 -29.25 1 58.34 98 ILE A O 1
ATOM 737 N N . ARG A 1 99 ? 4.711 -11.539 -28.734 1 54.59 99 ARG A N 1
ATOM 738 C CA . ARG A 1 99 ? 5.57 -10.859 -29.703 1 54.59 99 ARG A CA 1
ATOM 739 C C . ARG A 1 99 ? 5.051 -11.047 -31.125 1 54.59 99 ARG A C 1
ATOM 741 O O . ARG A 1 99 ? 5 -12.172 -31.625 1 54.59 99 ARG A O 1
ATOM 748 N N . ARG A 1 100 ? 4.098 -10.219 -31.5 1 53.62 100 ARG A N 1
ATOM 749 C CA . ARG A 1 100 ? 3.822 -10.336 -32.938 1 53.62 100 ARG A CA 1
ATOM 750 C C . ARG A 1 100 ? 5.113 -10.492 -33.719 1 53.62 100 ARG A C 1
ATOM 752 O O . ARG A 1 100 ? 6.008 -9.641 -33.625 1 53.62 100 ARG A O 1
ATOM 759 N N . GLY A 1 101 ? 5.676 -11.625 -33.781 1 50.34 101 GLY A N 1
ATOM 760 C CA . GLY A 1 101 ? 6.77 -11.773 -34.719 1 50.34 101 GLY A CA 1
ATOM 761 C C . GLY A 1 101 ? 6.66 -10.844 -35.906 1 50.34 101 GLY A C 1
ATOM 762 O O . GLY A 1 101 ? 5.559 -10.5 -36.344 1 50.34 101 GLY A O 1
ATOM 763 N N . ARG A 1 102 ? 7.555 -9.891 -36.031 1 52.97 102 ARG A N 1
ATOM 764 C CA . ARG A 1 102 ? 7.613 -9.156 -37.281 1 52.97 102 ARG A CA 1
ATOM 765 C C . ARG A 1 102 ? 7.234 -10.055 -38.438 1 52.97 102 ARG A C 1
ATOM 767 O O . ARG A 1 102 ? 7.84 -11.109 -38.656 1 52.97 102 ARG A O 1
ATOM 774 N N . SER A 1 103 ? 5.961 -10.195 -38.719 1 50.91 103 SER A N 1
ATOM 775 C CA . SER A 1 103 ? 5.668 -10.883 -39.969 1 50.91 103 SER A CA 1
ATOM 776 C C . SER A 1 103 ? 6.816 -10.734 -40.938 1 50.91 103 SER A C 1
ATOM 778 O O . SER A 1 103 ? 7.297 -9.625 -41.188 1 50.91 103 SER A O 1
ATOM 780 N N . LEU A 1 104 ? 7.809 -11.539 -40.906 1 53.81 104 LEU A N 1
ATOM 781 C CA . LEU A 1 104 ? 8.75 -11.516 -42 1 53.81 104 LEU A CA 1
ATOM 782 C C . LEU A 1 104 ? 8.039 -11.133 -43.312 1 53.81 104 LEU A C 1
ATOM 784 O O . LEU A 1 104 ? 6.906 -11.555 -43.562 1 53.81 104 LEU A O 1
ATOM 788 N N . PRO A 1 105 ? 8.414 -9.914 -43.781 1 53.75 105 PRO A N 1
ATOM 789 C CA . PRO A 1 105 ? 7.844 -9.57 -45.094 1 53.75 105 PRO A CA 1
ATOM 790 C C . PRO A 1 105 ? 7.77 -10.766 -46.031 1 53.75 105 PRO A C 1
ATOM 792 O O . PRO A 1 105 ? 8.688 -11.586 -46.062 1 53.75 105 PRO A O 1
ATOM 795 N N . ASP A 1 106 ? 6.691 -11.43 -46.094 1 49.19 106 ASP A N 1
ATOM 796 C CA . ASP A 1 106 ? 6.52 -12.383 -47.188 1 49.19 106 ASP A CA 1
ATOM 797 C C . ASP A 1 106 ? 7.227 -11.891 -48.469 1 49.19 106 ASP A C 1
ATOM 799 O O . ASP A 1 106 ? 6.852 -10.859 -49.031 1 49.19 106 ASP A O 1
ATOM 803 N N . ASP A 1 107 ? 8.562 -11.68 -48.531 1 49.34 107 ASP A N 1
ATOM 804 C CA . ASP A 1 107 ? 9.164 -11.57 -49.844 1 49.34 107 ASP A CA 1
ATOM 805 C C . ASP A 1 107 ? 8.391 -12.391 -50.875 1 49.34 107 ASP A C 1
ATOM 807 O O . ASP A 1 107 ? 8.305 -13.609 -50.75 1 49.34 107 ASP A O 1
ATOM 811 N N . MET A 1 108 ? 7.176 -11.875 -51.406 1 44.12 108 MET A N 1
ATOM 812 C CA . MET A 1 108 ? 6.332 -12.234 -52.562 1 44.12 108 MET A CA 1
ATOM 813 C C . MET A 1 108 ? 7.176 -12.656 -53.75 1 44.12 108 MET A C 1
ATOM 815 O O . MET A 1 108 ? 8.203 -12.039 -54.031 1 44.12 108 MET A O 1
ATOM 819 N N . THR A 1 109 ? 7.164 -13.961 -54.062 1 46.72 109 THR A N 1
ATOM 820 C CA . THR A 1 109 ? 7.496 -14.602 -55.312 1 46.72 109 THR A CA 1
ATOM 821 C C . THR A 1 109 ? 7.062 -13.734 -56.5 1 46.72 109 THR A C 1
ATOM 823 O O . THR A 1 109 ? 7.254 -14.109 -57.656 1 46.72 109 THR A O 1
ATOM 826 N N . GLU A 1 110 ? 6.93 -12.375 -56.469 1 34.81 110 GLU A N 1
ATOM 827 C CA . GLU A 1 110 ? 6.887 -11.961 -57.875 1 34.81 110 GLU A CA 1
ATOM 828 C C . GLU A 1 110 ? 8.258 -12.102 -58.531 1 34.81 110 GLU A C 1
ATOM 830 O O . GLU A 1 110 ? 9.281 -11.82 -57.906 1 34.81 110 GLU A O 1
ATOM 835 N N . MET B 1 1 ? 57.031 71.188 -6.727 1 47.12 1 MET B N 1
ATOM 836 C CA . MET B 1 1 ? 56.906 69.75 -7.023 1 47.12 1 MET B CA 1
ATOM 837 C C . MET B 1 1 ? 55.812 69.125 -6.176 1 47.12 1 MET B C 1
ATOM 839 O O . MET B 1 1 ? 55.719 69.375 -4.973 1 47.12 1 MET B O 1
ATOM 843 N N . PRO B 1 2 ? 54.562 68.75 -6.77 1 58.75 2 PRO B N 1
ATOM 844 C CA . PRO B 1 2 ? 53.375 68.188 -6.07 1 58.75 2 PRO B CA 1
ATOM 845 C C . PRO B 1 2 ? 53.719 67 -5.219 1 58.75 2 PRO B C 1
ATOM 847 O O . PRO B 1 2 ? 54.688 66.25 -5.512 1 58.75 2 PRO B O 1
ATOM 850 N N . GLY B 1 3 ? 53.406 67 -3.848 1 52.47 3 GLY B N 1
ATOM 851 C CA . GLY B 1 3 ? 53.625 66 -2.789 1 52.47 3 GLY B CA 1
ATOM 852 C C . GLY B 1 3 ? 52.969 64.688 -3.07 1 52.47 3 GLY B C 1
ATOM 853 O O . GLY B 1 3 ? 52.125 64.562 -3.975 1 52.47 3 GLY B O 1
ATOM 854 N N . PRO B 1 4 ? 53.594 63.5 -2.732 1 60.25 4 PRO B N 1
ATOM 855 C CA . PRO B 1 4 ? 53.156 62.156 -3.061 1 60.25 4 PRO B CA 1
ATOM 856 C C . PRO B 1 4 ? 51.781 61.812 -2.488 1 60.25 4 PRO B C 1
ATOM 858 O O . PRO B 1 4 ? 51.406 62.312 -1.428 1 60.25 4 PRO B O 1
ATOM 861 N N . THR B 1 5 ? 50.719 61.625 -3.383 1 60.5 5 THR B N 1
ATOM 862 C CA . THR B 1 5 ? 49.406 61.156 -3.014 1 60.5 5 THR B CA 1
ATOM 863 C C . THR B 1 5 ? 49.5 59.781 -2.346 1 60.5 5 THR B C 1
ATOM 865 O O . THR B 1 5 ? 50.125 58.875 -2.873 1 60.5 5 THR B O 1
ATOM 868 N N . THR B 1 6 ? 49.531 59.719 -0.982 1 60.72 6 THR B N 1
ATOM 869 C CA . THR B 1 6 ? 49.5 58.469 -0.235 1 60.72 6 THR B CA 1
ATOM 870 C C . THR B 1 6 ? 48.25 57.656 -0.563 1 60.72 6 THR B C 1
ATOM 872 O O . THR B 1 6 ? 47.125 58.156 -0.432 1 60.72 6 THR B O 1
ATOM 875 N N . THR B 1 7 ? 48.312 56.75 -1.521 1 63.06 7 THR B N 1
ATOM 876 C CA . THR B 1 7 ? 47.219 55.812 -1.794 1 63.06 7 THR B CA 1
ATOM 877 C C . THR B 1 7 ? 46.906 54.969 -0.552 1 63.06 7 THR B C 1
ATOM 879 O O . THR B 1 7 ? 47.812 54.312 0.013 1 63.06 7 THR B O 1
ATOM 882 N N . ARG B 1 8 ? 45.969 55.438 0.288 1 62.5 8 ARG B N 1
ATOM 883 C CA . ARG B 1 8 ? 45.5 54.594 1.394 1 62.5 8 ARG B CA 1
ATOM 884 C C . ARG B 1 8 ? 44.969 53.25 0.893 1 62.5 8 ARG B C 1
ATOM 886 O O . ARG B 1 8 ? 44.156 53.188 -0.025 1 62.5 8 ARG B O 1
ATOM 893 N N . PRO B 1 9 ? 45.656 52.156 1.217 1 62.44 9 PRO B N 1
ATOM 894 C CA . PRO B 1 9 ? 45.125 50.844 0.816 1 62.44 9 PRO B CA 1
ATOM 895 C C . PRO B 1 9 ? 43.719 50.594 1.402 1 62.44 9 PRO B C 1
ATOM 897 O O . PRO B 1 9 ? 43.469 50.969 2.549 1 62.44 9 PRO B O 1
ATOM 900 N N . LEU B 1 10 ? 42.562 50.688 0.653 1 60.19 10 LEU B N 1
ATOM 901 C CA . LEU B 1 10 ? 41.219 50.281 1.061 1 60.19 10 LEU B CA 1
ATOM 902 C C . LEU B 1 10 ? 41.219 48.812 1.496 1 60.19 10 LEU B C 1
ATOM 904 O O . LEU B 1 10 ? 41.5 47.938 0.695 1 60.19 10 LEU B O 1
ATOM 908 N N . LEU B 1 11 ? 41.562 48.469 2.734 1 57.97 11 LEU B N 1
ATOM 909 C CA . LEU B 1 11 ? 41.375 47.125 3.266 1 57.97 11 LEU B CA 1
ATOM 910 C C . LEU B 1 11 ? 39.906 46.688 3.164 1 57.97 11 LEU B C 1
ATOM 912 O O . LEU B 1 11 ? 39.031 47.375 3.697 1 57.97 11 LEU B O 1
ATOM 916 N N . ALA B 1 12 ? 39.5 46.031 2.125 1 62.59 12 ALA B N 1
ATOM 917 C CA . ALA B 1 12 ? 38.188 45.438 1.977 1 62.59 12 ALA B CA 1
ATOM 918 C C . ALA B 1 12 ? 37.875 44.469 3.113 1 62.59 12 ALA B C 1
ATOM 920 O O . ALA B 1 12 ? 38.625 43.5 3.32 1 62.59 12 ALA B O 1
ATOM 921 N N . ALA B 1 13 ? 37.25 44.875 4.199 1 62.19 13 ALA B N 1
ATOM 922 C CA . ALA B 1 13 ? 36.781 44 5.27 1 62.19 13 ALA B CA 1
ATOM 923 C C . ALA B 1 13 ? 35.812 42.938 4.73 1 62.19 13 ALA B C 1
ATOM 925 O O . ALA B 1 13 ? 34.812 43.281 4.098 1 62.19 13 ALA B O 1
ATOM 926 N N . SER B 1 14 ? 36.25 41.781 4.363 1 62.72 14 SER B N 1
ATOM 927 C CA . SER B 1 14 ? 35.406 40.656 4.02 1 62.72 14 SER B CA 1
ATOM 928 C C . SER B 1 14 ? 34.406 40.312 5.145 1 62.72 14 SER B C 1
ATOM 930 O O . SER B 1 14 ? 34.844 39.969 6.254 1 62.72 14 SER B O 1
ATOM 932 N N . ALA B 1 15 ? 33.219 40.906 5.184 1 61.44 15 ALA B N 1
ATOM 933 C CA . ALA B 1 15 ? 32.188 40.531 6.133 1 61.44 15 ALA B CA 1
ATOM 934 C C . ALA B 1 15 ? 31.828 39.031 5.996 1 61.44 15 ALA B C 1
ATOM 936 O O . ALA B 1 15 ? 31.438 38.594 4.918 1 61.44 15 ALA B O 1
ATOM 937 N N . LEU B 1 16 ? 32.312 38.062 6.805 1 62.34 16 LEU B N 1
ATOM 938 C CA . LEU B 1 16 ? 31.891 36.656 6.93 1 62.34 16 LEU B CA 1
ATOM 939 C C . LEU B 1 16 ? 30.406 36.562 7.281 1 62.34 16 LEU B C 1
ATOM 941 O O . LEU B 1 16 ? 29.984 37 8.352 1 62.34 16 LEU B O 1
ATOM 945 N N . LEU B 1 17 ? 29.438 36.562 6.398 1 62.19 17 LEU B N 1
ATOM 946 C CA . LEU B 1 17 ? 28.031 36.312 6.652 1 62.19 17 LEU B CA 1
ATOM 947 C C . LEU B 1 17 ? 27.844 34.938 7.32 1 62.19 17 LEU B C 1
ATOM 949 O O . LEU B 1 17 ? 28.078 33.906 6.695 1 62.19 17 LEU B O 1
ATOM 953 N N . VAL B 1 18 ? 27.797 34.719 8.625 1 59.94 18 VAL B N 1
ATOM 954 C CA . VAL B 1 18 ? 27.375 33.531 9.328 1 59.94 18 VAL B CA 1
ATOM 955 C C . VAL B 1 18 ? 25.906 33.25 9.047 1 59.94 18 VAL B C 1
ATOM 957 O O . VAL B 1 18 ? 25.031 34.031 9.406 1 59.94 18 VAL B O 1
ATOM 960 N N . ALA B 1 19 ? 25.5 32.312 8.102 1 60.31 19 ALA B N 1
ATOM 961 C CA . ALA B 1 19 ? 24.141 31.844 7.883 1 60.31 19 ALA B CA 1
ATOM 962 C C . ALA B 1 19 ? 23.578 31.219 9.156 1 60.31 19 ALA B C 1
ATOM 964 O O . ALA B 1 19 ? 24.109 30.234 9.664 1 60.31 19 ALA B O 1
ATOM 965 N N . ALA B 1 20 ? 22.719 31.828 9.938 1 61.03 20 ALA B N 1
ATOM 966 C CA . ALA B 1 20 ? 21.953 31.234 11.023 1 61.03 20 ALA B CA 1
ATOM 967 C C . ALA B 1 20 ? 21.078 30.094 10.516 1 61.03 20 ALA B C 1
ATOM 969 O O . ALA B 1 20 ? 20.25 30.281 9.625 1 61.03 20 ALA B O 1
ATOM 970 N N . ALA B 1 21 ? 21.422 28.859 10.727 1 59.41 21 ALA B N 1
ATOM 971 C CA . ALA B 1 21 ? 20.516 27.719 10.539 1 59.41 21 ALA B CA 1
ATOM 972 C C . ALA B 1 21 ? 19.219 27.906 11.328 1 59.41 21 ALA B C 1
ATOM 974 O O . ALA B 1 21 ? 19.25 28.031 12.555 1 59.41 21 ALA B O 1
ATOM 975 N N . ALA B 1 22 ? 18.172 28.453 10.703 1 60.28 22 ALA B N 1
ATOM 976 C CA . ALA B 1 22 ? 16.859 28.453 11.344 1 60.28 22 ALA B CA 1
ATOM 977 C C . ALA B 1 22 ? 16.531 27.078 11.898 1 60.28 22 ALA B C 1
ATOM 979 O O . ALA B 1 22 ? 16.844 26.062 11.281 1 60.28 22 ALA B O 1
ATOM 980 N N . PRO B 1 23 ? 16.203 26.984 13.18 1 57.84 23 PRO B N 1
ATOM 981 C CA . PRO B 1 23 ? 15.766 25.688 13.672 1 57.84 23 PRO B CA 1
ATOM 982 C C . PRO B 1 23 ? 14.68 25.047 12.805 1 57.84 23 PRO B C 1
ATOM 984 O O . PRO B 1 23 ? 13.727 25.734 12.406 1 57.84 23 PRO B O 1
ATOM 987 N N . SER B 1 24 ? 15 24.062 11.992 1 55.94 24 SER B N 1
ATOM 988 C CA . SER B 1 24 ? 13.938 23.297 11.359 1 55.94 24 SER B CA 1
ATOM 989 C C . SER B 1 24 ? 12.773 23.078 12.312 1 55.94 24 SER B C 1
ATOM 991 O O . SER B 1 24 ? 12.938 22.484 13.383 1 55.94 24 SER B O 1
ATOM 993 N N . HIS B 1 25 ? 11.914 24.047 12.461 1 56.34 25 HIS B N 1
ATOM 994 C CA . HIS B 1 25 ? 10.703 23.688 13.188 1 56.34 25 HIS B CA 1
ATOM 995 C C . HIS B 1 25 ? 10.336 22.234 12.938 1 56.34 25 HIS B C 1
ATOM 997 O O . HIS B 1 25 ? 10.164 21.812 11.789 1 56.34 25 HIS B O 1
ATOM 1003 N N . ALA B 1 26 ? 10.711 21.391 13.797 1 59.44 26 ALA B N 1
ATOM 1004 C CA . ALA B 1 26 ? 10.289 19.984 13.781 1 59.44 26 ALA B CA 1
ATOM 1005 C C . ALA B 1 26 ? 8.789 19.875 13.516 1 59.44 26 ALA B C 1
ATOM 1007 O O . ALA B 1 26 ? 7.977 20.312 14.336 1 59.44 26 ALA B O 1
ATOM 1008 N N . GLN B 1 27 ? 8.398 20.109 12.297 1 68.12 27 GLN B N 1
ATOM 1009 C CA . GLN B 1 27 ? 6.988 19.891 12 1 68.12 27 GLN B CA 1
ATOM 1010 C C . GLN B 1 27 ? 6.434 18.703 12.758 1 68.12 27 GLN B C 1
ATOM 1012 O O . GLN B 1 27 ? 7.086 17.656 12.836 1 68.12 27 GLN B O 1
ATOM 1017 N N . SER B 1 28 ? 5.527 18.969 13.664 1 82.38 28 SER B N 1
ATOM 1018 C CA . SER B 1 28 ? 4.914 17.969 14.531 1 82.38 28 SER B CA 1
ATOM 1019 C C . SER B 1 28 ? 4.41 16.766 13.734 1 82.38 28 SER B C 1
ATOM 1021 O O . SER B 1 28 ? 3.555 16.922 12.859 1 82.38 28 SER B O 1
ATOM 1023 N N . SER B 1 29 ? 5.023 15.711 13.781 1 93.25 29 SER B N 1
ATOM 1024 C CA . SER B 1 29 ? 4.625 14.477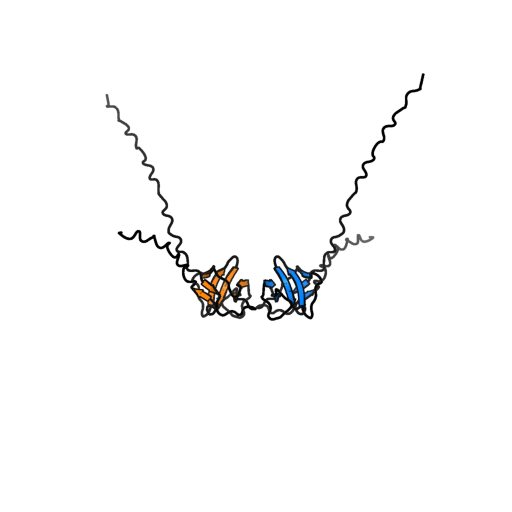 13.109 1 93.25 29 SER B CA 1
ATOM 1025 C C . SER B 1 29 ? 3.373 13.883 13.742 1 93.25 29 SER B C 1
ATOM 1027 O O . SER B 1 29 ? 2.984 14.266 14.844 1 93.25 29 SER B O 1
ATOM 1029 N N . MET B 1 30 ? 2.621 13.195 12.906 1 96.88 30 MET B N 1
ATOM 1030 C CA . MET B 1 30 ? 1.402 12.523 13.344 1 96.88 30 MET B CA 1
ATOM 1031 C C . MET B 1 30 ? 1.576 11.008 13.305 1 96.88 30 MET B C 1
ATOM 1033 O O . MET B 1 30 ? 2.562 10.5 12.766 1 96.88 30 MET B O 1
ATOM 1037 N N . ARG B 1 31 ? 0.648 10.336 14 1 97.94 31 ARG B N 1
ATOM 1038 C CA . ARG B 1 31 ? 0.581 8.875 13.945 1 97.94 31 ARG B CA 1
ATOM 1039 C C . ARG B 1 31 ? -0.804 8.406 13.516 1 97.94 31 ARG B C 1
ATOM 1041 O O . ARG B 1 31 ? -1.79 9.133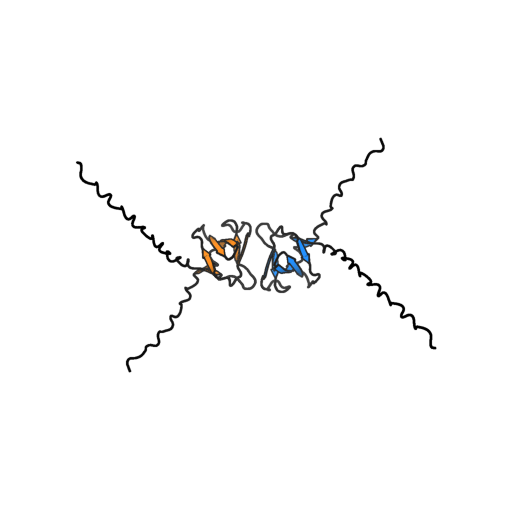 13.688 1 97.94 31 ARG B O 1
ATOM 1048 N N . VAL B 1 32 ? -0.787 7.25 12.93 1 98.69 32 VAL B N 1
ATOM 1049 C CA . VAL B 1 32 ? -2.059 6.645 12.547 1 98.69 32 VAL B CA 1
ATOM 1050 C C . VAL B 1 32 ? -2.781 6.137 13.797 1 98.69 32 VAL B C 1
ATOM 1052 O O . VAL B 1 32 ? -2.162 5.539 14.68 1 98.69 32 VAL B O 1
ATOM 1055 N N . VAL B 1 33 ? -4.074 6.32 13.859 1 98.62 33 VAL B N 1
ATOM 1056 C CA . VAL B 1 33 ? -4.918 5.859 14.953 1 98.62 33 VAL B CA 1
ATOM 1057 C C . VAL B 1 33 ? -6.246 5.348 14.406 1 98.62 33 VAL B C 1
ATOM 1059 O O . VAL B 1 33 ? -6.664 5.734 13.312 1 98.62 33 VAL B O 1
ATOM 1062 N N . GLY B 1 34 ? -6.887 4.418 15.156 1 98.56 34 GLY B N 1
ATOM 1063 C CA . GLY B 1 34 ? -8.25 4.016 14.836 1 98.56 34 GLY B CA 1
ATOM 1064 C C . GLY B 1 34 ? -8.328 3.109 13.625 1 98.56 34 GLY B C 1
ATOM 1065 O O . GLY B 1 34 ? -9.398 2.955 13.031 1 98.56 34 GLY B O 1
ATOM 1066 N N . VAL B 1 35 ? -7.289 2.615 13.117 1 98.75 35 VAL B N 1
ATOM 1067 C CA . VAL B 1 35 ? -7.254 1.668 12.008 1 98.75 35 VAL B CA 1
ATOM 1068 C C . VAL B 1 35 ? -7.004 0.258 12.539 1 98.75 35 VAL B C 1
ATOM 1070 O O . VAL B 1 35 ? -6.113 0.047 13.367 1 98.75 35 VAL B O 1
ATOM 1073 N N . ALA B 1 36 ? -7.785 -0.661 12.078 1 98.44 36 ALA B N 1
ATOM 1074 C CA . ALA B 1 36 ? -7.672 -2.037 12.555 1 98.44 36 ALA B CA 1
ATOM 1075 C C . ALA B 1 36 ? -6.328 -2.646 12.156 1 98.44 36 ALA B C 1
ATOM 1077 O O . ALA B 1 36 ? -5.727 -2.236 11.164 1 98.44 36 ALA B O 1
ATOM 1078 N N . SER B 1 37 ? -5.91 -3.658 12.906 1 97.75 37 SER B N 1
ATOM 1079 C CA . SER B 1 37 ? -4.605 -4.277 12.695 1 97.75 37 SER B CA 1
ATOM 1080 C C . SER B 1 37 ? -4.527 -4.961 11.336 1 97.75 37 SER B C 1
ATOM 1082 O O . SER B 1 37 ? -3.438 -5.164 10.797 1 97.75 37 SER B O 1
ATOM 1084 N N . ASN B 1 38 ? -5.656 -5.34 10.797 1 98 38 ASN B N 1
ATOM 1085 C CA . ASN B 1 38 ? -5.691 -5.996 9.492 1 98 38 ASN B CA 1
ATOM 1086 C C . ASN B 1 38 ? -6.16 -5.039 8.398 1 98 38 ASN B C 1
ATOM 1088 O O . ASN B 1 38 ? -6.711 -5.473 7.383 1 98 38 ASN B O 1
ATOM 1092 N N . ASP B 1 39 ? -5.945 -3.785 8.656 1 98.44 39 ASP B N 1
ATOM 1093 C CA . ASP B 1 39 ? -6.293 -2.74 7.699 1 98.44 39 ASP B CA 1
ATOM 1094 C C . ASP B 1 39 ? -5.137 -1.755 7.52 1 98.44 39 ASP B C 1
ATOM 1096 O O . ASP B 1 39 ? -4.043 -1.97 8.047 1 98.44 39 ASP B O 1
ATOM 1100 N N . VAL B 1 40 ? -5.312 -0.797 6.629 1 98.75 40 VAL B N 1
ATOM 1101 C CA . VAL B 1 40 ? -4.328 0.246 6.359 1 98.75 40 VAL B CA 1
ATOM 1102 C C . VAL B 1 40 ? -5.031 1.591 6.195 1 98.75 40 VAL B C 1
ATOM 1104 O O . VAL B 1 40 ? -6.238 1.641 5.941 1 98.75 40 VAL B O 1
ATOM 1107 N N . LEU B 1 41 ? -4.305 2.623 6.406 1 98.88 41 LEU B N 1
ATOM 1108 C CA . LEU B 1 41 ? -4.785 3.953 6.055 1 98.88 41 LEU B CA 1
ATOM 1109 C C . LEU B 1 41 ? -4.453 4.285 4.605 1 98.88 41 LEU B C 1
ATOM 1111 O O . LEU B 1 41 ? -3.279 4.316 4.223 1 98.88 41 LEU B O 1
AT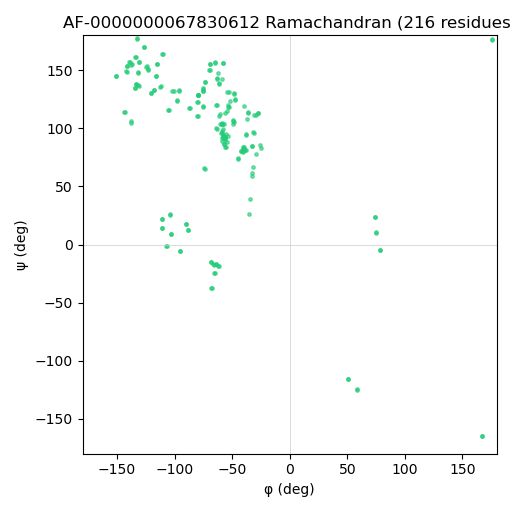OM 1115 N N . ASN B 1 42 ? -5.496 4.488 3.807 1 98.81 42 ASN B N 1
ATOM 1116 C CA . ASN B 1 42 ? -5.312 4.809 2.395 1 98.81 42 ASN B CA 1
ATOM 1117 C C . ASN B 1 42 ? -4.852 6.25 2.201 1 98.81 42 ASN B C 1
ATOM 1119 O O . ASN B 1 42 ? -5.379 7.164 2.834 1 98.81 42 ASN B O 1
ATOM 1123 N N . VAL B 1 43 ? -3.836 6.395 1.389 1 98.81 43 VAL B N 1
ATOM 1124 C CA . VAL B 1 43 ? -3.428 7.699 0.879 1 98.81 43 VAL B CA 1
ATOM 1125 C C . VAL B 1 43 ? -3.994 7.91 -0.523 1 98.81 43 VAL B C 1
ATOM 1127 O O . VAL B 1 43 ? -3.768 7.094 -1.419 1 98.81 43 VAL B O 1
ATOM 1130 N N . ARG B 1 44 ? -4.762 9.039 -0.687 1 98.81 44 ARG B N 1
ATOM 1131 C CA . ARG B 1 44 ? -5.516 9.203 -1.926 1 98.81 44 ARG B CA 1
ATOM 1132 C C . ARG B 1 44 ? -5 10.398 -2.721 1 98.81 44 ARG B C 1
ATOM 1134 O O . ARG B 1 44 ? -4.445 11.336 -2.148 1 98.81 44 ARG B O 1
ATOM 1141 N N . GLU B 1 45 ? -5.258 10.289 -3.961 1 98.62 45 GLU B N 1
ATOM 1142 C CA . GLU B 1 45 ? -4.812 11.312 -4.906 1 98.62 45 GLU B CA 1
ATOM 1143 C C . GLU B 1 45 ? -5.551 12.625 -4.684 1 98.62 45 GLU B C 1
ATOM 1145 O O . GLU B 1 45 ? -4.973 13.703 -4.852 1 98.62 45 GLU B O 1
ATOM 1150 N N . TYR B 1 46 ? -6.848 12.578 -4.352 1 98.62 46 TYR B N 1
ATOM 1151 C CA . TYR B 1 46 ? -7.73 13.711 -4.086 1 98.62 46 TYR B CA 1
ATOM 1152 C C . TYR B 1 46 ? -8.5 13.508 -2.787 1 98.62 46 TYR B C 1
ATOM 1154 O O . TYR B 1 46 ? -8.641 12.383 -2.307 1 98.62 46 TYR B O 1
ATOM 1162 N N . PRO B 1 47 ? -8.93 14.586 -2.221 1 98.56 47 PRO B N 1
ATOM 1163 C CA . PRO B 1 47 ? -9.672 14.484 -0.959 1 98.56 47 PRO B CA 1
ATOM 1164 C C . PRO B 1 47 ? -11.094 13.961 -1.147 1 98.56 47 PRO B C 1
ATOM 1166 O O . PRO B 1 47 ? -12.055 14.703 -0.937 1 98.56 47 PRO B O 1
ATOM 1169 N N . SER B 1 48 ? -11.211 12.688 -1.586 1 98.5 48 SER B N 1
ATOM 1170 C CA . SER B 1 48 ? -12.484 12.023 -1.854 1 98.5 48 SER B CA 1
ATOM 1171 C C . SER B 1 48 ? -12.375 10.516 -1.632 1 98.5 48 SER B C 1
ATOM 1173 O O . SER B 1 48 ? -11.367 9.906 -1.982 1 98.5 48 SER B O 1
ATOM 1175 N N . PRO B 1 49 ? -13.523 9.93 -1.115 1 97.56 49 PRO B N 1
ATOM 1176 C CA . PRO B 1 49 ? -13.484 8.484 -0.918 1 97.56 49 PRO B CA 1
ATOM 1177 C C . PRO B 1 49 ? -13.383 7.711 -2.232 1 97.56 49 PRO B C 1
ATOM 1179 O O . PRO B 1 49 ? -12.984 6.543 -2.236 1 97.56 49 PRO B O 1
ATOM 1182 N N . GLY B 1 50 ? -13.672 8.305 -3.289 1 98 50 GLY B N 1
ATOM 1183 C CA . GLY B 1 50 ? -13.664 7.66 -4.594 1 98 50 GLY B CA 1
ATOM 1184 C C . GLY B 1 50 ? -12.359 7.859 -5.348 1 98 50 GLY B C 1
ATOM 1185 O O . GLY B 1 50 ? -12.164 7.285 -6.418 1 98 50 GLY B O 1
ATOM 1186 N N . ALA B 1 51 ? -11.445 8.656 -4.832 1 98.69 51 ALA B N 1
ATOM 1187 C CA . ALA B 1 51 ? -10.172 8.93 -5.488 1 98.69 51 ALA B CA 1
ATOM 1188 C C . ALA B 1 51 ? -9.273 7.699 -5.488 1 98.69 51 ALA B C 1
ATOM 1190 O O . ALA B 1 51 ? -9.391 6.836 -4.621 1 98.69 51 ALA B O 1
ATOM 1191 N N . ARG B 1 52 ? -8.375 7.641 -6.43 1 98.31 52 ARG B N 1
ATOM 1192 C CA . ARG B 1 52 ? -7.395 6.562 -6.52 1 98.31 52 ARG B CA 1
ATOM 1193 C C . ARG B 1 52 ? -6.504 6.531 -5.281 1 98.31 52 ARG B C 1
ATOM 1195 O O . ARG B 1 52 ? -6.062 7.578 -4.797 1 98.31 52 ARG B O 1
ATOM 1202 N N . ILE B 1 53 ? -6.246 5.348 -4.832 1 98.56 53 ILE B N 1
ATOM 1203 C CA . ILE B 1 53 ? -5.289 5.148 -3.75 1 98.56 53 ILE B CA 1
ATOM 1204 C C . ILE B 1 53 ? -3.867 5.188 -4.309 1 98.56 53 ILE B C 1
ATOM 1206 O O . ILE B 1 53 ? -3.52 4.402 -5.195 1 98.56 53 ILE B O 1
ATOM 1210 N N . VAL B 1 54 ? -3.078 6.098 -3.764 1 97.81 54 VAL B N 1
ATOM 1211 C CA . VAL B 1 54 ? -1.738 6.281 -4.309 1 97.81 54 VAL B CA 1
ATOM 1212 C C . VAL B 1 54 ? -0.704 5.703 -3.346 1 97.81 54 VAL B C 1
ATOM 1214 O O . VAL B 1 54 ? 0.49 5.676 -3.65 1 97.81 54 VAL B O 1
ATOM 1217 N N . GLY B 1 55 ? -1.079 5.168 -2.201 1 97.44 55 GLY B N 1
ATOM 1218 C CA . GLY B 1 55 ? -0.238 4.562 -1.182 1 97.44 55 GLY B CA 1
ATOM 1219 C C . GLY B 1 55 ? -1.008 4.148 0.059 1 97.44 55 GLY B C 1
ATOM 1220 O O . GLY B 1 55 ? -2.223 4.344 0.135 1 97.44 55 GLY B O 1
ATOM 1221 N N . ILE B 1 56 ? -0.289 3.557 0.938 1 98.5 56 ILE B N 1
ATOM 1222 C CA . ILE B 1 56 ? -0.9 3.162 2.203 1 98.5 56 ILE B CA 1
ATOM 1223 C C . ILE B 1 56 ? 0.054 3.469 3.355 1 98.5 56 ILE B C 1
ATOM 1225 O O . ILE B 1 56 ? 1.265 3.592 3.15 1 98.5 56 ILE B O 1
ATOM 1229 N N . ILE B 1 57 ? -0.536 3.65 4.5 1 98.62 57 ILE B N 1
ATOM 1230 C CA . ILE B 1 57 ? 0.192 3.727 5.762 1 98.62 57 ILE B CA 1
ATOM 1231 C C . ILE B 1 57 ? -0.289 2.623 6.703 1 98.62 57 ILE B C 1
ATOM 1233 O O . ILE B 1 57 ? -1.494 2.418 6.863 1 98.62 57 ILE B O 1
ATOM 1237 N N . PRO B 1 58 ? 0.654 1.896 7.254 1 98.25 58 PRO B N 1
ATOM 1238 C CA . PRO B 1 58 ? 0.24 0.84 8.18 1 98.25 58 PRO B CA 1
ATOM 1239 C C . PRO B 1 58 ? -0.58 1.373 9.352 1 98.25 58 PRO B C 1
ATOM 1241 O O . PRO B 1 58 ? -0.493 2.559 9.688 1 98.25 58 PRO B O 1
ATOM 1244 N N . PRO B 1 59 ? -1.399 0.479 9.961 1 98.62 59 PRO B N 1
ATOM 1245 C CA . PRO B 1 59 ? -2.297 0.929 11.031 1 98.62 59 PRO B CA 1
ATOM 1246 C C . PRO B 1 59 ? -1.545 1.492 12.234 1 98.62 59 PRO B C 1
ATOM 1248 O O . PRO B 1 59 ? -2.121 2.236 13.031 1 98.62 59 PRO B O 1
ATOM 1251 N N . ASP B 1 60 ? -0.267 1.188 12.375 1 97.44 60 ASP B N 1
ATOM 1252 C CA . ASP B 1 60 ? 0.553 1.685 13.477 1 97.44 60 ASP B CA 1
ATOM 1253 C C . ASP B 1 60 ? 1.603 2.674 12.984 1 97.44 60 ASP B C 1
ATOM 1255 O O . ASP B 1 60 ? 2.627 2.883 13.633 1 97.44 60 ASP B O 1
ATOM 1259 N N . GLY B 1 61 ? 1.323 3.195 11.891 1 97.62 61 GLY B N 1
ATOM 1260 C CA . GLY B 1 61 ? 2.273 4.098 11.266 1 97.62 61 GLY B CA 1
ATOM 1261 C C . GLY B 1 61 ? 2.543 5.348 12.086 1 97.62 61 GLY B C 1
ATOM 1262 O O . GLY B 1 61 ? 1.634 5.891 12.711 1 97.62 61 GLY B O 1
ATOM 1263 N N . ARG B 1 62 ? 3.773 5.789 12.07 1 96.94 62 ARG B N 1
ATOM 1264 C CA . ARG B 1 62 ? 4.238 7.012 12.719 1 96.94 62 ARG B CA 1
ATOM 1265 C C . ARG B 1 62 ? 4.977 7.906 11.727 1 96.94 62 ARG B C 1
ATOM 1267 O O . ARG B 1 62 ? 5.195 7.52 10.578 1 96.94 62 ARG B O 1
ATOM 1274 N N . GLY B 1 63 ? 5.25 9.102 12.133 1 96 63 GLY B N 1
ATOM 1275 C CA . GLY B 1 63 ? 6.02 10 11.289 1 96 63 GLY B CA 1
ATOM 1276 C C . GLY B 1 63 ? 5.227 10.539 10.109 1 96 63 GLY B C 1
ATOM 1277 O O . GLY B 1 63 ? 5.801 10.867 9.07 1 96 63 GLY B O 1
ATOM 1278 N N . VAL B 1 64 ? 3.928 10.547 10.258 1 97.5 64 VAL B N 1
ATOM 1279 C CA . VAL B 1 64 ? 3.07 11.156 9.242 1 97.5 64 VAL B CA 1
ATOM 1280 C C . VAL B 1 64 ? 3.146 12.672 9.336 1 97.5 64 VAL B C 1
ATOM 1282 O O . VAL B 1 64 ? 2.803 13.258 10.367 1 97.5 64 VAL B O 1
ATOM 1285 N N . VAL B 1 65 ? 3.621 13.336 8.219 1 96.38 65 VAL B N 1
ATOM 1286 C CA . VAL B 1 65 ? 3.861 14.773 8.266 1 96.38 65 VAL B CA 1
ATOM 1287 C C . VAL B 1 65 ? 2.762 15.508 7.504 1 96.38 65 VAL B C 1
ATOM 1289 O O . VAL B 1 65 ? 2.648 15.375 6.281 1 96.38 65 VAL B O 1
ATOM 1292 N N . PRO B 1 66 ? 1.962 16.312 8.188 1 96 66 PRO B N 1
ATOM 1293 C CA . PRO B 1 66 ? 0.941 17.094 7.484 1 96 66 PRO B CA 1
ATOM 1294 C C . PRO B 1 66 ? 1.527 18.297 6.734 1 96 66 PRO B C 1
ATOM 1296 O O . PRO B 1 66 ? 2.463 18.922 7.223 1 96 66 PRO B O 1
ATOM 1299 N N . ASN B 1 67 ? 1.086 18.484 5.441 1 92.19 67 ASN B N 1
ATOM 1300 C CA . ASN B 1 67 ? 1.496 19.656 4.68 1 92.19 67 ASN B CA 1
ATOM 1301 C C . ASN B 1 67 ? 0.544 20.844 4.898 1 92.19 67 ASN B C 1
ATOM 1303 O O . ASN B 1 67 ? 0.563 21.812 4.141 1 92.19 67 ASN B O 1
ATOM 1307 N N . ARG B 1 68 ? -0.336 20.922 5.801 1 84.81 68 ARG B N 1
ATOM 1308 C CA . ARG B 1 68 ? -1.218 21.984 6.277 1 84.81 68 ARG B CA 1
ATOM 1309 C C . ARG B 1 68 ? -2.414 22.156 5.348 1 84.81 68 ARG B C 1
ATOM 1311 O O . ARG B 1 68 ? -3.283 23 5.598 1 84.81 68 ARG B O 1
ATOM 1318 N N . GLU B 1 69 ? -2.475 21.453 4.242 1 93.75 69 GLU B N 1
ATOM 1319 C CA . GLU B 1 69 ? -3.646 21.5 3.375 1 93.75 69 GLU B CA 1
ATOM 1320 C C . GLU B 1 69 ? -4.766 20.609 3.918 1 93.75 69 GLU B C 1
ATOM 1322 O O . GLU B 1 69 ? -4.543 19.438 4.227 1 93.75 69 GLU B O 1
ATOM 1327 N N . ARG B 1 70 ? -5.98 21.234 4.031 1 96.25 70 ARG B N 1
ATOM 1328 C CA . ARG B 1 70 ? -7.156 20.516 4.512 1 96.25 70 ARG B CA 1
ATOM 1329 C C . ARG B 1 70 ? -8.367 20.781 3.623 1 96.25 70 ARG B C 1
ATOM 1331 O O . ARG B 1 70 ? -8.562 21.906 3.154 1 96.25 70 ARG B O 1
ATOM 1338 N N . VAL B 1 71 ? -9.055 19.812 3.377 1 97.88 71 VAL B N 1
ATOM 1339 C CA . VAL B 1 71 ? -10.312 19.875 2.646 1 97.88 71 VAL B CA 1
ATOM 1340 C C . VAL B 1 71 ? -11.344 18.969 3.312 1 97.88 71 VAL B C 1
ATOM 1342 O O . VAL B 1 71 ? -11.242 17.734 3.223 1 97.88 71 VAL B O 1
ATOM 1345 N N . GLY B 1 72 ? -12.305 19.594 4.031 1 97.44 72 GLY B N 1
ATOM 1346 C CA . GLY B 1 72 ? -13.242 18.75 4.754 1 97.44 72 GLY B CA 1
ATOM 1347 C C . GLY B 1 72 ? -12.57 17.828 5.746 1 97.44 72 GLY B C 1
ATOM 1348 O O . GLY B 1 72 ? -11.789 18.266 6.59 1 97.44 72 GLY B O 1
ATOM 1349 N N . ASN B 1 73 ? -12.828 16.562 5.613 1 97.81 73 ASN B N 1
ATOM 1350 C CA . ASN B 1 73 ? -12.266 15.578 6.523 1 97.81 73 ASN B CA 1
ATOM 1351 C C . ASN B 1 73 ? -10.922 15.047 6.016 1 97.81 73 ASN B C 1
ATOM 1353 O O . ASN B 1 73 ? -10.43 14.031 6.5 1 97.81 73 ASN B O 1
ATOM 1357 N N . TRP B 1 74 ? -10.383 15.742 5.168 1 98.75 74 TRP B N 1
ATOM 1358 C CA . TRP B 1 74 ? -9.148 15.266 4.555 1 98.75 74 TRP B CA 1
ATOM 1359 C C . TRP B 1 74 ? -7.984 16.188 4.879 1 98.75 74 TRP B C 1
ATOM 1361 O O . TRP B 1 74 ? -8.141 17.406 4.895 1 98.75 74 TRP B O 1
ATOM 1371 N N . ILE B 1 75 ? -6.797 15.609 5.039 1 98.44 75 ILE B N 1
ATOM 1372 C CA . ILE B 1 75 ? -5.562 16.359 5.246 1 98.44 75 ILE B CA 1
ATOM 1373 C C . ILE B 1 75 ? -4.457 15.797 4.359 1 98.44 75 ILE B C 1
ATOM 1375 O O . ILE B 1 75 ? -4.348 14.578 4.195 1 98.44 75 ILE B O 1
ATOM 1379 N N . PHE B 1 76 ? -3.736 16.688 3.725 1 98.69 76 PHE B N 1
ATOM 1380 C CA . PHE B 1 76 ? -2.621 16.281 2.879 1 98.69 76 PHE B CA 1
ATOM 1381 C C . PHE B 1 76 ? -1.39 15.961 3.719 1 98.69 76 PHE B C 1
ATOM 1383 O O . PHE B 1 76 ? -1.018 16.734 4.602 1 98.69 76 PHE B O 1
ATOM 1390 N N . VAL B 1 77 ? -0.798 14.758 3.477 1 98.5 77 VAL B N 1
ATOM 1391 C CA . VAL B 1 77 ? 0.303 14.328 4.332 1 98.5 77 VAL B CA 1
ATOM 1392 C C . VAL B 1 77 ? 1.445 13.789 3.473 1 98.5 77 VAL B C 1
ATOM 1394 O O . VAL B 1 77 ? 1.261 13.516 2.285 1 98.5 77 VAL B O 1
ATOM 1397 N N . SER B 1 78 ? 2.6 13.719 4.039 1 98 78 SER B N 1
ATOM 1398 C CA . SER B 1 78 ? 3.758 12.969 3.555 1 98 78 SER B CA 1
ATOM 1399 C C . SER B 1 78 ? 4.172 11.891 4.547 1 98 78 SER B C 1
ATOM 1401 O O . SER B 1 78 ? 4.168 12.117 5.758 1 98 78 SER B O 1
ATOM 1403 N N . HIS B 1 79 ? 4.402 10.703 4.055 1 97.81 79 HIS B N 1
ATOM 1404 C CA . HIS B 1 79 ? 4.887 9.57 4.824 1 97.81 79 HIS B CA 1
ATOM 1405 C C . HIS B 1 79 ? 5.848 8.711 4.004 1 97.81 79 HIS B C 1
ATOM 1407 O O . HIS B 1 79 ? 5.438 8.07 3.035 1 97.81 79 HIS B O 1
ATOM 1413 N N . ARG B 1 80 ? 7.004 8.703 4.426 1 95.31 80 ARG B N 1
ATOM 1414 C CA . ARG B 1 80 ? 8.023 8.023 3.635 1 95.31 80 ARG B CA 1
ATOM 1415 C C . ARG B 1 80 ? 7.984 8.477 2.18 1 95.31 80 ARG B C 1
ATOM 1417 O O . ARG B 1 80 ? 8.172 9.664 1.891 1 95.31 80 ARG B O 1
ATOM 1424 N N . ARG B 1 81 ? 7.707 7.699 1.285 1 93.75 81 ARG B N 1
ATOM 1425 C CA . ARG B 1 81 ? 7.773 8.07 -0.124 1 93.75 81 ARG B CA 1
ATOM 1426 C C . ARG B 1 81 ? 6.379 8.336 -0.687 1 93.75 81 ARG B C 1
ATOM 1428 O O . ARG B 1 81 ? 6.215 8.484 -1.899 1 93.75 81 ARG B O 1
ATOM 1435 N N . VAL B 1 82 ? 5.473 8.375 0.161 1 96.75 82 VAL B N 1
ATOM 1436 C CA . VAL B 1 82 ? 4.102 8.562 -0.302 1 96.75 82 VAL B CA 1
ATOM 1437 C C . VAL B 1 82 ? 3.586 9.922 0.145 1 96.75 82 VAL B C 1
ATOM 1439 O O . VAL B 1 82 ? 3.818 10.344 1.283 1 96.75 82 VAL B O 1
ATOM 1442 N N . GLU B 1 83 ? 2.947 10.594 -0.741 1 98.19 83 GLU B N 1
ATOM 1443 C CA . GLU B 1 83 ? 2.283 11.859 -0.454 1 98.19 83 GLU B CA 1
ATOM 1444 C C . GLU B 1 83 ? 0.854 11.875 -0.99 1 98.19 83 GLU B C 1
ATOM 1446 O O . GLU B 1 83 ? 0.594 11.375 -2.086 1 98.19 83 GLU B O 1
ATOM 1451 N N . GLY B 1 84 ? -0.024 12.367 -0.198 1 98.81 84 GLY B N 1
ATOM 1452 C CA . GLY B 1 84 ? -1.415 12.438 -0.617 1 98.81 84 GLY B CA 1
ATOM 1453 C C . GLY B 1 84 ? -2.367 12.75 0.523 1 98.81 84 GLY B C 1
ATOM 1454 O O . GLY B 1 84 ? -1.959 13.312 1.543 1 98.81 84 GLY B O 1
ATOM 1455 N N . TRP B 1 85 ? -3.619 12.531 0.29 1 98.88 85 TRP B N 1
ATOM 1456 C CA . TRP B 1 85 ? -4.699 12.898 1.2 1 98.88 85 TRP B CA 1
ATOM 1457 C C . TRP B 1 85 ? -5.098 11.711 2.074 1 98.88 85 TRP B C 1
ATOM 1459 O O . TRP B 1 85 ? -5.293 10.602 1.576 1 98.88 85 TRP B O 1
ATOM 1469 N N . VAL B 1 86 ? -5.219 11.914 3.299 1 98.94 86 VAL B N 1
ATOM 1470 C CA . VAL B 1 86 ? -5.738 10.898 4.207 1 98.94 86 VAL B CA 1
ATOM 1471 C C . VAL B 1 86 ? -6.949 11.453 4.961 1 98.94 86 VAL B C 1
ATOM 1473 O O . VAL B 1 86 ? -7.094 12.664 5.105 1 98.94 86 VAL B O 1
ATOM 1476 N N . ASP B 1 87 ? -7.867 10.539 5.32 1 98.69 87 ASP B N 1
ATOM 1477 C CA . ASP B 1 87 ? -8.953 10.922 6.215 1 98.69 87 ASP B CA 1
ATOM 1478 C C . ASP B 1 87 ? -8.422 11.336 7.582 1 98.69 87 ASP B C 1
ATOM 1480 O O . ASP B 1 87 ? -7.762 10.547 8.266 1 98.69 87 ASP B O 1
ATOM 1484 N N . ARG B 1 88 ? -8.664 12.5 7.969 1 97.69 88 ARG B N 1
ATOM 1485 C CA . ARG B 1 88 ? -8.039 13.078 9.148 1 97.69 88 ARG B CA 1
ATOM 1486 C C . ARG B 1 88 ? -8.531 12.391 10.422 1 97.69 88 ARG B C 1
ATOM 1488 O O . ARG B 1 88 ? -7.941 12.555 11.492 1 97.69 88 ARG B O 1
ATOM 1495 N N . ARG B 1 89 ? -9.586 11.641 10.406 1 98.06 89 ARG B N 1
ATOM 1496 C CA . ARG B 1 89 ? -10.094 10.906 11.562 1 98.06 89 ARG B CA 1
ATOM 1497 C C . ARG B 1 89 ? -9.102 9.836 12.016 1 98.06 89 ARG B C 1
ATOM 1499 O O . ARG B 1 89 ? -9.188 9.344 13.141 1 98.06 89 ARG B O 1
ATOM 1506 N N . TYR B 1 90 ? -8.164 9.531 11.109 1 98.75 90 TYR B N 1
ATOM 1507 C CA . TYR B 1 90 ? -7.32 8.375 11.383 1 98.75 90 TYR B CA 1
ATOM 1508 C C . TYR B 1 90 ? -5.887 8.797 11.672 1 98.75 90 TYR B C 1
ATOM 1510 O O . TYR B 1 90 ? -4.969 7.98 11.625 1 98.75 90 TYR B O 1
ATOM 1518 N N . VAL B 1 91 ? -5.707 10.055 11.906 1 98.25 91 VAL B N 1
ATOM 1519 C CA . VAL B 1 91 ? -4.387 10.516 12.328 1 98.25 91 VAL B CA 1
ATOM 1520 C C . VAL B 1 91 ? -4.523 11.43 13.547 1 98.25 91 VAL B C 1
ATOM 1522 O O . VAL B 1 91 ? -5.531 12.117 13.703 1 98.25 91 VAL B O 1
ATOM 1525 N N . ALA B 1 92 ? -3.527 11.391 14.391 1 97.06 92 ALA B N 1
ATOM 1526 C CA . ALA B 1 92 ? -3.457 12.219 15.594 1 97.06 92 ALA B CA 1
ATOM 1527 C C . ALA B 1 92 ? -2.031 12.703 15.844 1 97.06 92 ALA B C 1
ATOM 1529 O O . ALA B 1 92 ? -1.067 12.047 15.445 1 97.06 92 ALA B O 1
ATOM 1530 N N . PRO B 1 93 ? -1.923 13.891 16.438 1 94.06 93 PRO B N 1
ATOM 1531 C CA . PRO B 1 93 ? -0.582 14.383 16.766 1 94.06 93 PRO B CA 1
ATOM 1532 C C . PRO B 1 93 ? 0.239 13.391 17.578 1 94.06 93 PRO B C 1
ATOM 1534 O O . PRO B 1 93 ? -0.303 12.711 18.453 1 94.06 93 PRO B O 1
ATOM 1537 N N . GLU B 1 94 ? 1.443 13.242 17.047 1 90.31 94 GLU B N 1
ATOM 1538 C CA . GLU B 1 94 ? 2.387 12.438 17.812 1 90.31 94 GLU B CA 1
ATOM 1539 C C . GLU B 1 94 ? 3.02 13.25 18.938 1 90.31 94 GLU B C 1
ATOM 1541 O O . GLU B 1 94 ? 3.494 14.367 18.719 1 90.31 94 GLU B O 1
ATOM 1546 N N . ALA B 1 95 ? 2.709 12.977 20.188 1 77.38 95 ALA B N 1
ATOM 1547 C CA . ALA B 1 95 ? 3.299 13.711 21.312 1 77.38 95 ALA B CA 1
ATOM 1548 C C . ALA B 1 95 ? 4.816 13.797 21.172 1 77.38 95 ALA B C 1
ATOM 1550 O O . ALA B 1 95 ? 5.457 12.836 20.734 1 77.38 95 ALA B O 1
ATOM 1551 N N . PRO B 1 96 ? 5.305 14.992 21.297 1 71 96 PRO B N 1
ATOM 1552 C CA . PRO B 1 96 ? 6.762 15.117 21.219 1 71 96 PRO B CA 1
ATOM 1553 C C . PRO B 1 96 ? 7.484 14.18 22.172 1 71 96 PRO B C 1
ATOM 1555 O O . PRO B 1 96 ? 6.992 13.914 23.281 1 71 96 PRO B O 1
ATOM 1558 N N . ALA B 1 97 ? 8.297 13.266 21.578 1 60.59 97 ALA B N 1
ATOM 1559 C CA . ALA B 1 97 ? 9.109 12.438 22.469 1 60.59 97 ALA B CA 1
ATOM 1560 C C . ALA B 1 97 ? 9.711 13.266 23.594 1 60.59 97 ALA B C 1
ATOM 1562 O O . ALA B 1 97 ? 10.391 14.266 23.344 1 60.59 97 ALA B O 1
ATOM 1563 N N . ILE B 1 98 ? 8.914 13.492 24.531 1 58.25 98 ILE B N 1
ATOM 1564 C CA . ILE B 1 98 ? 9.539 14.211 25.641 1 58.25 98 ILE B CA 1
ATOM 1565 C C . ILE B 1 98 ? 10.945 13.664 25.875 1 58.25 98 ILE B C 1
ATOM 1567 O O . ILE B 1 98 ? 11.117 12.477 26.156 1 58.25 98 ILE B O 1
ATOM 1571 N N . ARG B 1 99 ? 11.883 14.125 25.156 1 54.5 99 ARG B N 1
ATOM 1572 C CA . ARG B 1 99 ? 13.211 13.805 25.672 1 54.5 99 ARG B CA 1
ATOM 1573 C C . ARG B 1 99 ? 13.258 13.914 27.188 1 54.5 99 ARG B C 1
ATOM 1575 O O . ARG B 1 99 ? 13.07 15 27.75 1 54.5 99 ARG B O 1
ATOM 1582 N N . ARG B 1 100 ? 12.82 12.867 27.875 1 53.5 100 ARG B N 1
ATOM 1583 C CA . ARG B 1 100 ? 13.102 12.984 29.297 1 53.5 100 ARG B CA 1
ATOM 1584 C C . ARG B 1 100 ? 14.492 13.562 29.531 1 53.5 100 ARG B C 1
ATOM 1586 O O . ARG B 1 100 ? 15.492 13.016 29.062 1 53.5 100 ARG B O 1
ATOM 1593 N N . GLY B 1 101 ? 14.672 14.805 29.438 1 50.19 101 GLY B N 1
ATOM 1594 C CA . GLY B 1 101 ? 15.945 15.336 29.906 1 50.19 101 GLY B CA 1
ATOM 1595 C C . GLY B 1 101 ? 16.562 14.492 31 1 50.19 101 GLY B C 1
ATOM 1596 O O . GLY B 1 101 ? 15.859 13.883 31.812 1 50.19 101 GLY B O 1
ATOM 1597 N N . ARG B 1 102 ? 17.672 13.867 30.719 1 53.09 102 ARG B N 1
ATOM 1598 C CA . ARG B 1 102 ? 18.406 13.281 31.828 1 53.09 102 ARG B CA 1
ATOM 1599 C C . ARG B 1 102 ? 18.25 14.102 33.094 1 53.09 102 ARG B C 1
ATOM 1601 O O . ARG B 1 102 ? 18.516 15.305 33.094 1 53.09 102 ARG B O 1
ATOM 1608 N N . SER B 1 103 ? 17.203 13.875 33.812 1 50.81 103 SER B N 1
ATOM 1609 C CA . SER B 1 103 ? 17.203 14.539 35.125 1 50.81 103 SER B CA 1
ATOM 1610 C C . SER B 1 103 ? 18.625 14.828 35.594 1 50.81 103 SER B C 1
ATOM 1612 O O . SER B 1 103 ? 19.484 13.945 35.594 1 50.81 103 SER B O 1
ATOM 1614 N N . LEU B 1 104 ? 19.203 15.898 35.156 1 53.53 104 LEU B N 1
ATOM 1615 C CA . LEU B 1 104 ? 20.453 16.266 35.844 1 53.53 104 LEU B CA 1
ATOM 1616 C C . LEU B 1 104 ? 20.438 15.805 37.281 1 53.53 104 LEU B C 1
ATOM 1618 O O . LEU B 1 104 ? 19.406 15.891 37.969 1 53.53 104 LEU B O 1
ATOM 1622 N N . PRO B 1 105 ? 21.328 14.797 37.562 1 53.78 105 PRO B N 1
ATOM 1623 C CA . PRO B 1 105 ? 21.438 14.422 38.969 1 53.78 105 PRO B CA 1
ATOM 1624 C C . PRO B 1 105 ? 21.359 15.625 39.906 1 53.78 105 PRO B C 1
ATOM 1626 O O . PRO B 1 105 ? 21.906 16.688 39.594 1 53.78 105 PRO B O 1
ATOM 1629 N N . ASP B 1 106 ? 20.234 15.93 40.406 1 48.81 106 ASP B N 1
ATOM 1630 C CA . ASP B 1 106 ? 20.203 16.875 41.5 1 48.81 106 ASP B CA 1
ATOM 1631 C C . ASP B 1 106 ? 21.453 16.75 42.375 1 48.81 106 ASP B C 1
ATOM 1633 O O . ASP B 1 106 ? 21.656 15.734 43.031 1 48.81 106 ASP B O 1
ATOM 1637 N N . ASP B 1 107 ? 22.703 16.922 41.875 1 49.84 107 ASP B N 1
ATOM 1638 C CA . ASP B 1 107 ? 23.766 17.172 42.875 1 49.84 107 ASP B CA 1
ATOM 1639 C C . ASP B 1 107 ? 23.219 17.922 44.062 1 49.84 107 ASP B C 1
ATOM 1641 O O . ASP B 1 107 ? 22.875 19.094 43.969 1 49.84 107 ASP B O 1
ATOM 1645 N N . MET B 1 108 ? 22.297 17.297 44.906 1 43.66 108 MET B N 1
ATOM 1646 C CA . MET B 1 108 ? 21.844 17.688 46.25 1 43.66 108 MET B CA 1
ATOM 1647 C C . MET B 1 108 ? 23 18.219 47.094 1 43.66 108 MET B C 1
ATOM 1649 O O . MET B 1 108 ? 24.109 17.719 47 1 43.66 108 MET B O 1
ATOM 1653 N N . THR B 1 109 ? 22.859 19.484 47.5 1 47.12 109 THR B N 1
ATOM 1654 C CA . THR B 1 109 ? 23.5 20.234 48.594 1 47.12 109 THR B CA 1
ATOM 1655 C C . THR B 1 109 ? 23.766 19.344 49.781 1 47.12 109 THR B C 1
ATOM 1657 O O . THR B 1 109 ? 24.281 19.797 50.812 1 47.12 109 THR B O 1
ATOM 1660 N N . GLU B 1 110 ? 24.203 18.047 49.75 1 35.09 110 GLU B N 1
ATOM 1661 C CA . GLU B 1 110 ? 24.766 17.75 51.062 1 35.09 110 GLU B CA 1
ATOM 1662 C C . GLU B 1 110 ? 26.078 18.5 51.281 1 35.09 110 GLU B C 1
ATOM 1664 O O . GLU B 1 110 ? 26.891 18.625 50.344 1 35.09 110 GLU B O 1
#

Nearest PDB structures (foldseek):
  4rtt-assembly2_B-2  TM=6.224E-01  e=3.221E-01  Homo sapiens
  2dmo-assembly1_A  TM=6.371E-01  e=5.504E-01  Homo sapiens
  6uy8-assembly1_A  TM=6.115E-01  e=8.350E-01  Homo sapiens
  2dbk-assembly1_A  TM=5.948E-01  e=8.862E-01  Homo sapiens
  1udl-assembly1_A  TM=5.141E-01  e=1.706E+00  Homo sapiens

Radius of gyration: 34.35 Å; Cα contacts (8 Å, |Δi|>4): 353; chains: 2; bounding box: 87×119×109 Å

pLDDT: mean 81.73, std 19.9, range [34.81, 98.94]